Protein AF-A0A382QWK0-F1 (afdb_monomer_lite)

pLDDT: mean 79.28, std 17.59, range [27.92, 96.31]

Sequence (327 aa):
SAIAERTITDTGEIESEYRSGTQSVPNPKYRRALFAVQEAENRIADIEGRYNRCLMGCGELCGFCNLGYAIKVKEPRKQYEAAFRRLGNTPPTIEEPVYHPYKFRKSKLTIRKEVLIDYYVINRNGGEATRYRQKISQNSKKFQLLYGLHKKDRNKHSHTQHTTSEEDVLAYEEKILAVNLSDILKRTINKADVALVSDVTSIESAILGTTPQQKISRQAGATKQEDGELVNKQLRSVLVVLNPGGGIGTAFYVTKDIVLTNYHVIEGTNYLEFGLYDKEDTFGKVIGKDIRLDLALVKVQETGEPLQFYREKNLPVGSTVSSIGHP

Foldseek 3Di:
DKDKFKDWDDKDKDKFKFFPDWDWDFDPVLVVLVVQLVVLVVQLVVLVVVLVVCVVPQVVNNVVSVVVSVVSNVVSVVSNVVSVVSNVVDDRIDIDTDIDMDMKMKTKMKMKIKDWDWDWFDDPVGDDIDIDIDIDIDDIDIFMAIFQDDPRTPCVCVVPVRHDDVVNVVVVVPDDDDDDPCVVVVVVCVPDDGDDDDDCVVVVVVVVDDDDDDDDDDDDDDDDDDDPVVVVQQLQQKKWKTESVNAIWIWGAQDFFKIKDFLVSHPPDQKIWIHGPPDDIWMWGWPDDDVVVRMTMTGIPGTTRRDDDDDDPDDDPPDDDDDDIDD

Structure (mmCIF, N/CA/C/O backbone):
data_AF-A0A382QWK0-F1
#
_entry.id   AF-A0A382QWK0-F1
#
loop_
_atom_site.group_PDB
_atom_site.id
_atom_site.type_symbol
_atom_site.label_atom_id
_atom_site.label_alt_id
_atom_site.label_comp_id
_atom_site.label_asym_id
_atom_site.label_entity_id
_atom_site.label_seq_id
_atom_site.pdbx_PDB_ins_code
_atom_site.Cartn_x
_atom_site.Cartn_y
_atom_site.Cartn_z
_atom_site.occupancy
_atom_site.B_iso_or_equiv
_atom_site.auth_seq_id
_atom_site.auth_comp_id
_atom_site.auth_asym_id
_atom_site.auth_atom_id
_atom_site.pdbx_PDB_model_num
ATOM 1 N N . SER A 1 1 ? -13.912 -13.887 29.107 1.00 49.19 1 SER A N 1
ATOM 2 C CA . SER A 1 1 ? -13.303 -13.792 27.764 1.00 49.19 1 SER A CA 1
ATOM 3 C C . SER A 1 1 ? -11.977 -13.065 27.855 1.00 49.19 1 SER A C 1
ATOM 5 O O . SER A 1 1 ? -11.895 -12.104 28.613 1.00 49.19 1 SER A O 1
ATOM 7 N N . ALA A 1 2 ? -10.943 -13.534 27.153 1.00 60.31 2 ALA A N 1
ATOM 8 C CA . ALA A 1 2 ? -9.687 -12.796 27.055 1.00 60.31 2 ALA A CA 1
ATOM 9 C C . ALA A 1 2 ? -9.882 -11.583 26.133 1.00 60.31 2 ALA A C 1
ATOM 11 O O . ALA A 1 2 ? -10.500 -11.702 25.078 1.00 60.31 2 ALA A O 1
ATOM 12 N N . ILE A 1 3 ? -9.385 -10.427 26.552 1.00 69.94 3 ILE A N 1
ATOM 13 C CA . ILE A 1 3 ? -9.349 -9.189 25.784 1.00 69.94 3 ILE A CA 1
ATOM 14 C C . ILE A 1 3 ? -7.905 -9.026 25.308 1.00 69.94 3 ILE A C 1
ATOM 16 O O . ILE A 1 3 ? -6.971 -9.090 26.110 1.00 69.94 3 ILE A O 1
ATOM 20 N N . ALA A 1 4 ? -7.720 -8.877 23.999 1.00 77.75 4 ALA A N 1
ATOM 21 C CA . ALA A 1 4 ? -6.447 -8.469 23.425 1.00 77.75 4 ALA A CA 1
ATOM 22 C C . ALA A 1 4 ? -6.472 -6.950 23.249 1.00 77.75 4 ALA A C 1
ATOM 24 O O . ALA A 1 4 ? -7.389 -6.409 22.634 1.00 77.75 4 ALA A O 1
ATOM 25 N N . GLU A 1 5 ? -5.484 -6.278 23.821 1.00 81.00 5 GLU A N 1
ATOM 26 C CA . GLU A 1 5 ? -5.296 -4.841 23.710 1.00 81.00 5 GLU A CA 1
ATOM 27 C C . GLU A 1 5 ? -4.096 -4.582 22.801 1.00 81.00 5 GLU A C 1
ATOM 29 O O . GLU A 1 5 ? -2.986 -5.052 23.077 1.00 81.00 5 GLU A O 1
ATOM 34 N N . ARG A 1 6 ? -4.340 -3.871 21.696 1.00 87.06 6 ARG A N 1
ATOM 35 C CA . ARG A 1 6 ? -3.295 -3.375 20.800 1.00 87.06 6 ARG A CA 1
ATOM 36 C C . ARG A 1 6 ? -2.854 -1.996 21.276 1.00 87.06 6 ARG A C 1
ATOM 38 O O . ARG A 1 6 ? -3.698 -1.173 21.614 1.00 87.06 6 ARG A O 1
ATOM 45 N N . THR A 1 7 ? -1.551 -1.747 21.263 1.00 84.00 7 THR A N 1
ATOM 46 C CA . THR A 1 7 ? -0.965 -0.436 21.558 1.00 84.00 7 THR A CA 1
ATOM 47 C C . THR A 1 7 ? 0.088 -0.117 20.511 1.00 84.00 7 THR A C 1
ATOM 49 O O . THR A 1 7 ? 0.962 -0.945 20.233 1.00 84.00 7 THR A O 1
ATOM 52 N N . ILE A 1 8 ? 0.014 1.077 19.934 1.00 83.69 8 ILE A N 1
ATOM 53 C CA . ILE A 1 8 ? 1.034 1.589 19.022 1.00 83.69 8 ILE A CA 1
ATOM 54 C C . ILE A 1 8 ? 2.201 2.092 19.867 1.00 83.69 8 ILE A C 1
ATOM 56 O O . ILE A 1 8 ? 2.014 2.822 20.829 1.00 83.69 8 ILE A O 1
ATOM 60 N N . THR A 1 9 ? 3.410 1.644 19.545 1.00 84.75 9 THR A N 1
ATOM 61 C CA . THR A 1 9 ? 4.624 2.008 20.299 1.00 84.75 9 THR A CA 1
ATOM 62 C C . THR A 1 9 ? 5.547 2.946 19.542 1.00 84.75 9 THR A C 1
ATOM 64 O O . THR A 1 9 ? 6.349 3.628 20.167 1.00 84.75 9 THR A O 1
ATOM 67 N N . ASP A 1 10 ? 5.485 2.933 18.213 1.00 85.25 10 ASP A N 1
ATOM 68 C CA . ASP A 1 10 ? 6.317 3.757 17.341 1.00 85.25 10 ASP A CA 1
ATOM 69 C C . ASP A 1 10 ? 5.735 3.726 15.926 1.00 85.25 10 ASP A C 1
ATOM 71 O O . ASP A 1 10 ? 5.277 2.673 15.468 1.00 85.25 10 ASP A O 1
ATOM 75 N N . THR A 1 11 ? 5.764 4.858 15.233 1.00 86.00 11 THR A N 1
ATOM 76 C CA . THR A 1 11 ? 5.189 5.036 13.895 1.00 86.00 11 THR A CA 1
ATOM 77 C C . THR A 1 11 ? 6.095 5.922 13.064 1.00 86.00 11 THR A C 1
ATOM 79 O O . THR A 1 11 ? 6.483 6.999 13.511 1.00 86.00 11 THR A O 1
ATOM 82 N N . GLY A 1 12 ? 6.399 5.498 11.839 1.00 85.88 12 GLY A N 1
ATOM 83 C CA . GLY A 1 12 ? 7.198 6.287 10.906 1.00 85.88 12 GLY A CA 1
ATOM 84 C C . GLY A 1 12 ? 6.649 6.243 9.487 1.00 85.88 12 GLY A C 1
ATOM 85 O O . GLY A 1 12 ? 6.230 5.185 9.010 1.00 85.88 12 GLY A O 1
ATOM 86 N N . GLU A 1 13 ? 6.682 7.387 8.808 1.00 90.06 13 GLU A N 1
ATOM 87 C CA . GLU A 1 13 ? 6.506 7.455 7.358 1.00 90.06 13 GLU A CA 1
ATOM 88 C C . GLU A 1 13 ? 7.810 7.079 6.653 1.00 90.06 13 GLU A C 1
ATOM 90 O O . GLU A 1 13 ? 8.897 7.512 7.037 1.00 90.06 13 GLU A O 1
ATOM 95 N N . ILE A 1 14 ? 7.695 6.266 5.609 1.00 92.38 14 ILE A N 1
ATOM 96 C CA . ILE A 1 14 ? 8.803 5.831 4.770 1.00 92.38 14 ILE A CA 1
ATOM 97 C C . ILE A 1 14 ? 8.496 6.240 3.336 1.00 92.38 14 ILE A C 1
ATOM 99 O O . ILE A 1 14 ? 7.438 5.919 2.792 1.00 92.38 14 ILE A O 1
ATOM 103 N N . GLU A 1 15 ? 9.442 6.942 2.724 1.00 93.88 15 GLU A N 1
ATOM 104 C CA . GLU A 1 15 ? 9.385 7.295 1.310 1.00 93.88 15 GLU A CA 1
ATOM 105 C C . GLU A 1 15 ? 9.852 6.115 0.459 1.00 93.88 15 GLU A C 1
ATOM 107 O O . GLU A 1 15 ? 10.847 5.452 0.768 1.00 93.88 15 GLU A O 1
ATOM 112 N N . SER A 1 16 ? 9.125 5.842 -0.619 1.00 95.06 16 SER A N 1
ATOM 113 C CA . SER A 1 16 ? 9.500 4.829 -1.599 1.00 95.06 16 SER A CA 1
ATOM 114 C C . SER A 1 16 ? 8.939 5.179 -2.974 1.00 95.06 16 SER A C 1
ATOM 116 O O . SER A 1 16 ? 8.327 6.224 -3.188 1.00 95.06 16 SER A O 1
ATOM 118 N N . GLU A 1 17 ? 9.166 4.296 -3.934 1.00 94.56 17 GLU A N 1
ATOM 119 C CA . GLU A 1 17 ? 8.743 4.458 -5.311 1.00 94.56 17 GLU A CA 1
ATOM 120 C C . GLU A 1 17 ? 8.048 3.195 -5.809 1.00 94.56 17 GLU A C 1
ATOM 122 O O . GLU A 1 17 ? 8.488 2.067 -5.554 1.00 94.56 17 GLU A O 1
ATOM 127 N N . TYR A 1 18 ? 6.988 3.372 -6.592 1.00 93.62 18 TYR A N 1
ATOM 128 C CA . TYR A 1 18 ? 6.303 2.260 -7.237 1.00 93.62 18 TYR A CA 1
ATOM 129 C C . TYR A 1 18 ? 6.351 2.358 -8.754 1.00 93.62 18 TYR A C 1
ATOM 131 O O . TYR A 1 18 ? 6.340 3.441 -9.341 1.00 93.62 18 TYR A O 1
ATOM 139 N N . ARG A 1 19 ? 6.378 1.195 -9.412 1.00 93.31 19 ARG A N 1
ATOM 140 C CA . ARG A 1 19 ? 6.349 1.119 -10.873 1.00 93.31 19 ARG A CA 1
ATOM 141 C C . ARG A 1 19 ? 4.945 1.440 -11.389 1.00 93.31 19 ARG A C 1
ATOM 143 O O . ARG A 1 19 ? 4.047 0.596 -11.339 1.00 93.31 19 ARG A O 1
ATOM 150 N N . SER A 1 20 ? 4.794 2.651 -11.909 1.00 90.62 20 SER A N 1
ATOM 151 C CA . SER A 1 20 ? 3.555 3.187 -12.490 1.00 90.62 20 SER A CA 1
ATOM 152 C C . SER A 1 20 ? 3.284 2.674 -13.909 1.00 90.62 20 SER A C 1
ATOM 154 O O . SER A 1 20 ? 2.141 2.390 -14.255 1.00 90.62 20 SER A O 1
ATOM 156 N N . GLY A 1 21 ? 4.336 2.461 -14.704 1.00 91.19 21 GLY A N 1
ATOM 157 C CA . GLY A 1 21 ? 4.217 2.061 -16.103 1.00 91.19 21 GLY A CA 1
ATOM 158 C C . GLY A 1 21 ? 5.570 1.821 -16.760 1.00 91.19 21 GLY A C 1
ATOM 159 O O . GLY A 1 21 ? 6.559 1.511 -16.083 1.00 91.19 21 GLY A O 1
ATOM 160 N N . THR A 1 22 ? 5.602 1.947 -18.082 1.00 93.06 22 THR A N 1
ATOM 161 C CA . THR A 1 22 ? 6.827 1.976 -18.883 1.00 93.06 22 THR A CA 1
ATOM 162 C C . THR A 1 22 ? 6.794 3.160 -19.841 1.00 93.06 22 THR A C 1
ATOM 164 O O . THR A 1 22 ? 5.721 3.649 -20.193 1.00 93.06 22 THR A O 1
ATOM 167 N N . GLN A 1 23 ? 7.972 3.645 -20.215 1.00 93.38 23 GLN A N 1
ATOM 168 C CA . GLN A 1 23 ? 8.154 4.656 -21.244 1.00 93.38 23 GLN A CA 1
ATOM 169 C C . GLN A 1 23 ? 9.087 4.113 -22.326 1.00 93.38 23 GLN A C 1
ATOM 171 O O . GLN A 1 23 ? 10.127 3.522 -22.025 1.00 93.38 23 GLN A O 1
ATOM 176 N N . SER A 1 24 ? 8.727 4.348 -23.585 1.00 94.69 24 SER A N 1
ATOM 177 C CA . SER A 1 24 ? 9.570 4.015 -24.729 1.00 94.69 24 SER A CA 1
ATOM 178 C C . SER A 1 24 ? 10.648 5.085 -24.887 1.00 94.69 24 SER A C 1
ATOM 180 O O . SER A 1 24 ? 10.366 6.194 -25.344 1.00 94.69 24 SER A O 1
ATOM 182 N N . VAL A 1 25 ? 11.893 4.750 -24.552 1.00 94.38 25 VAL A N 1
ATOM 183 C CA . VAL A 1 25 ? 13.049 5.636 -24.737 1.00 94.38 25 VAL A CA 1
ATOM 184 C C . VAL A 1 25 ? 13.913 5.179 -25.915 1.00 94.38 25 VAL A C 1
ATOM 186 O O . VAL A 1 25 ? 13.944 3.987 -26.241 1.00 94.38 25 VAL A O 1
ATOM 189 N N . PRO A 1 26 ? 14.646 6.092 -26.578 1.00 94.88 26 PRO A N 1
ATOM 190 C CA . PRO A 1 26 ? 15.577 5.723 -27.637 1.00 94.88 26 PRO A CA 1
ATOM 191 C C . PRO A 1 26 ? 16.622 4.719 -27.146 1.00 94.88 26 PRO A C 1
ATOM 193 O O . PRO A 1 26 ? 17.287 4.937 -26.136 1.00 94.88 26 PRO A O 1
ATOM 196 N N . ASN A 1 27 ? 16.822 3.635 -27.894 1.00 94.88 27 ASN A N 1
ATOM 197 C CA . ASN A 1 27 ? 17.808 2.624 -27.546 1.00 94.88 27 ASN A CA 1
ATOM 198 C C . ASN A 1 27 ? 19.225 3.113 -27.909 1.00 94.88 27 ASN A C 1
ATOM 200 O O . ASN A 1 27 ? 19.570 3.181 -29.096 1.00 94.88 27 ASN A O 1
ATOM 204 N N . PRO A 1 28 ? 20.123 3.376 -26.940 1.00 92.94 28 PRO A N 1
ATOM 205 C CA . PRO A 1 28 ? 21.479 3.841 -27.240 1.00 92.94 28 PRO A CA 1
ATOM 206 C C . PRO A 1 28 ? 22.326 2.792 -27.981 1.00 92.94 28 PRO A C 1
ATOM 208 O O . PRO A 1 28 ? 23.373 3.112 -28.548 1.00 92.94 28 PRO A O 1
ATOM 211 N N . LYS A 1 29 ? 21.918 1.515 -27.983 1.00 94.94 29 LYS A N 1
ATOM 212 C CA . LYS A 1 29 ? 22.564 0.467 -28.787 1.00 94.94 29 LYS A CA 1
ATOM 213 C C . LYS A 1 29 ? 22.144 0.526 -30.256 1.00 94.94 29 LYS A C 1
ATOM 215 O O . LYS A 1 29 ? 22.960 0.184 -31.105 1.00 94.94 29 LYS A O 1
ATOM 220 N N . TYR A 1 30 ? 20.942 1.018 -30.563 1.00 95.25 30 TYR A N 1
ATOM 221 C CA . TYR A 1 30 ? 20.456 1.134 -31.940 1.00 95.25 30 TYR A CA 1
ATOM 222 C C . TYR A 1 30 ? 21.293 2.113 -32.755 1.00 95.25 30 TYR A C 1
ATOM 224 O O . TYR A 1 30 ? 21.803 1.755 -33.812 1.00 95.25 30 TYR A O 1
ATOM 232 N N . ARG A 1 31 ? 21.540 3.318 -32.218 1.00 91.44 31 ARG A N 1
ATOM 233 C CA . ARG A 1 31 ? 22.423 4.300 -32.874 1.00 91.44 31 ARG A CA 1
ATOM 234 C C . ARG A 1 31 ? 23.817 3.731 -33.130 1.00 91.44 31 ARG A C 1
ATOM 236 O O . ARG A 1 31 ? 24.371 3.940 -34.200 1.00 91.44 31 ARG A O 1
ATOM 243 N N . ARG A 1 32 ? 24.374 2.982 -32.173 1.00 94.25 32 ARG A N 1
ATOM 244 C CA . ARG A 1 32 ? 25.681 2.324 -32.337 1.00 94.25 32 ARG A CA 1
ATOM 245 C C . ARG A 1 32 ? 25.663 1.262 -33.436 1.00 94.25 32 ARG A C 1
ATOM 247 O O . ARG A 1 32 ? 26.602 1.200 -34.219 1.00 94.25 32 ARG A O 1
ATOM 254 N N . ALA A 1 33 ? 24.607 0.455 -33.511 1.00 95.38 33 ALA A N 1
ATOM 255 C CA . ALA A 1 33 ? 24.448 -0.532 -34.574 1.00 95.38 33 ALA A CA 1
ATOM 256 C C . ALA A 1 33 ? 24.294 0.136 -35.952 1.00 95.38 33 ALA A C 1
ATOM 258 O O . ALA A 1 33 ? 24.913 -0.315 -36.910 1.00 95.38 33 ALA A O 1
ATOM 259 N N . LEU A 1 34 ? 23.549 1.244 -36.031 1.00 95.56 34 LEU A N 1
ATOM 260 C CA . LEU A 1 34 ? 23.365 2.018 -37.259 1.00 95.56 34 LEU A CA 1
ATOM 261 C C . LEU A 1 34 ? 24.698 2.574 -37.775 1.00 95.56 34 LEU A C 1
ATOM 263 O O . LEU A 1 34 ? 25.043 2.373 -38.936 1.00 95.56 34 LEU A O 1
ATOM 267 N N . PHE A 1 35 ? 25.489 3.198 -36.896 1.00 95.19 35 PHE A N 1
ATOM 268 C CA . PHE A 1 35 ? 26.818 3.694 -37.264 1.00 95.19 35 PHE A CA 1
ATOM 269 C C . PHE A 1 35 ? 27.769 2.572 -37.695 1.00 95.19 35 PHE A C 1
ATOM 271 O O . PHE A 1 35 ? 28.541 2.768 -38.627 1.00 95.19 35 PHE A O 1
ATOM 278 N N . ALA A 1 36 ? 27.693 1.391 -37.074 1.00 95.25 36 ALA A N 1
ATOM 279 C CA . ALA A 1 36 ? 28.519 0.249 -37.466 1.00 95.25 36 ALA A CA 1
ATOM 280 C C . ALA A 1 36 ? 28.195 -0.259 -38.883 1.00 95.25 36 ALA A C 1
ATOM 282 O O . ALA A 1 36 ? 29.104 -0.661 -39.608 1.00 95.25 36 ALA A O 1
ATOM 283 N N . VAL A 1 37 ? 26.920 -0.229 -39.290 1.00 96.31 37 VAL A N 1
ATOM 284 C CA . VAL A 1 37 ? 26.515 -0.551 -40.669 1.00 96.31 37 VAL A CA 1
ATOM 285 C C . VAL A 1 37 ? 27.086 0.478 -41.635 1.00 96.31 37 VAL A C 1
ATOM 287 O O . VAL A 1 37 ? 27.757 0.103 -42.591 1.00 96.31 37 VAL A O 1
ATOM 290 N N . GLN A 1 38 ? 26.900 1.765 -41.340 1.00 95.69 38 GLN A N 1
ATOM 291 C CA . GLN A 1 38 ? 27.365 2.845 -42.207 1.00 95.69 38 GLN A CA 1
ATOM 292 C C . GLN A 1 38 ? 28.896 2.877 -42.344 1.00 95.69 38 GLN A C 1
ATOM 294 O O . GLN A 1 38 ? 29.426 3.125 -43.424 1.00 95.69 38 GLN A O 1
ATOM 299 N N . GLU A 1 39 ? 29.634 2.572 -41.274 1.00 95.38 39 GLU A N 1
ATOM 300 C CA . GLU A 1 39 ? 31.090 2.428 -41.338 1.00 95.38 39 GLU A CA 1
ATOM 301 C C . GLU A 1 39 ? 31.504 1.253 -42.237 1.00 95.38 39 GLU A C 1
ATOM 303 O O . GLU A 1 39 ? 32.423 1.386 -43.048 1.00 95.38 39 GLU A O 1
ATOM 308 N N . ALA A 1 40 ? 30.823 0.108 -42.125 1.00 94.38 40 ALA A N 1
ATOM 309 C CA . ALA A 1 40 ? 31.102 -1.055 -42.961 1.00 94.38 40 ALA A CA 1
ATOM 310 C C . ALA A 1 40 ? 30.783 -0.792 -44.445 1.00 94.38 40 ALA A C 1
ATOM 312 O O . ALA A 1 40 ? 31.573 -1.178 -45.308 1.00 94.38 40 ALA A O 1
ATOM 313 N N . GLU A 1 41 ? 29.691 -0.082 -44.746 1.00 94.88 41 GLU A N 1
ATOM 314 C CA . GLU A 1 41 ? 29.355 0.364 -46.108 1.00 94.88 41 GLU A CA 1
ATOM 315 C C . GLU A 1 41 ? 30.425 1.296 -46.674 1.00 94.88 41 GLU A C 1
ATOM 317 O O . GLU A 1 41 ? 30.934 1.055 -47.769 1.00 94.88 41 GLU A O 1
ATOM 322 N N . ASN A 1 42 ? 30.846 2.303 -45.905 1.00 94.25 42 ASN A N 1
ATOM 323 C CA . ASN A 1 42 ? 31.893 3.234 -46.325 1.00 94.25 42 ASN A CA 1
ATOM 324 C C . ASN A 1 42 ? 33.222 2.518 -46.618 1.00 94.25 42 ASN A C 1
ATOM 326 O O . ASN A 1 42 ? 33.923 2.876 -47.566 1.00 94.25 42 ASN A O 1
ATOM 330 N N . ARG A 1 43 ? 33.570 1.477 -45.847 1.00 92.88 43 ARG A N 1
ATOM 331 C CA . ARG A 1 43 ? 34.761 0.648 -46.110 1.00 92.88 43 ARG A CA 1
ATOM 332 C C . ARG A 1 43 ? 34.653 -0.120 -47.428 1.00 92.88 43 ARG A C 1
ATOM 334 O O . ARG A 1 43 ? 35.649 -0.217 -48.143 1.00 92.88 43 ARG A O 1
ATOM 341 N N . ILE A 1 44 ? 33.478 -0.664 -47.751 1.00 93.50 44 ILE A N 1
ATOM 342 C CA . ILE A 1 44 ? 33.241 -1.341 -49.036 1.00 93.50 44 ILE A CA 1
ATOM 343 C C . ILE A 1 44 ? 33.334 -0.327 -50.182 1.00 93.50 44 ILE A C 1
ATOM 345 O O . ILE A 1 44 ? 34.079 -0.565 -51.133 1.00 93.50 44 ILE A O 1
ATOM 349 N N . ALA A 1 45 ? 32.672 0.825 -50.051 1.00 93.12 45 ALA A N 1
ATOM 350 C CA . ALA A 1 45 ? 32.681 1.889 -51.053 1.00 93.12 45 ALA A CA 1
ATOM 351 C C . ALA A 1 45 ? 34.098 2.427 -51.332 1.00 93.12 45 ALA A C 1
ATOM 353 O O . ALA A 1 45 ? 34.458 2.670 -52.482 1.00 93.12 45 ALA A O 1
ATOM 354 N N . ASP A 1 46 ? 34.950 2.561 -50.311 1.00 93.25 46 ASP A N 1
ATOM 355 C CA . ASP A 1 46 ? 36.348 2.969 -50.497 1.00 93.25 46 ASP A CA 1
ATOM 356 C C . ASP A 1 46 ? 37.183 1.908 -51.244 1.00 93.25 46 ASP A C 1
ATOM 358 O O . ASP A 1 46 ? 38.029 2.239 -52.084 1.00 93.25 46 ASP A O 1
ATOM 362 N N . ILE A 1 47 ? 36.941 0.619 -50.987 1.00 91.12 47 ILE A N 1
ATOM 363 C CA . ILE A 1 47 ? 37.585 -0.474 -51.731 1.00 91.12 47 ILE A CA 1
ATOM 364 C C . ILE A 1 47 ? 37.124 -0.473 -53.190 1.00 91.12 47 ILE A C 1
ATOM 366 O O . ILE A 1 47 ? 37.959 -0.617 -54.082 1.00 91.12 47 ILE A O 1
ATOM 370 N N . GLU A 1 48 ? 35.833 -0.259 -53.442 1.00 91.00 48 GLU A N 1
ATOM 371 C CA . GLU A 1 48 ? 35.275 -0.117 -54.791 1.00 91.00 48 GLU A CA 1
ATOM 372 C C . GLU A 1 48 ? 35.846 1.105 -55.515 1.00 91.00 48 GLU A C 1
ATOM 374 O O . GLU A 1 48 ? 36.266 1.002 -56.666 1.00 91.00 48 GLU A O 1
ATOM 379 N N . GLY A 1 49 ? 35.986 2.241 -54.830 1.00 91.38 49 GLY A N 1
ATOM 380 C CA . GLY A 1 49 ? 36.642 3.428 -55.376 1.00 91.38 49 GLY A CA 1
ATOM 381 C C . GLY A 1 49 ? 38.113 3.184 -55.730 1.00 91.38 49 GLY A C 1
ATOM 382 O O . GLY A 1 49 ? 38.585 3.606 -56.788 1.00 91.38 49 GLY A O 1
ATOM 383 N N . ARG A 1 50 ? 38.860 2.463 -54.882 1.00 88.75 50 ARG A N 1
ATOM 384 C CA . ARG A 1 50 ? 40.243 2.042 -55.179 1.00 88.75 50 ARG A CA 1
ATOM 385 C C . ARG A 1 50 ? 40.313 1.065 -56.348 1.00 88.75 50 ARG A C 1
ATOM 387 O O . ARG A 1 50 ? 41.211 1.193 -57.177 1.00 88.75 50 ARG A O 1
ATOM 394 N N . TYR A 1 51 ? 39.375 0.131 -56.429 1.00 90.19 51 TYR A N 1
ATOM 395 C CA . TYR A 1 51 ? 39.258 -0.803 -57.541 1.00 90.19 51 TYR A CA 1
ATOM 396 C C . TYR A 1 51 ? 38.980 -0.078 -58.863 1.00 90.19 51 TYR A C 1
ATOM 398 O O . TYR A 1 51 ? 39.719 -0.282 -59.820 1.00 90.19 51 TYR A O 1
ATOM 406 N N . ASN A 1 52 ? 38.023 0.852 -58.891 1.00 88.62 52 ASN A N 1
ATOM 407 C CA . ASN A 1 52 ? 37.716 1.655 -60.078 1.00 88.62 52 ASN A CA 1
ATOM 408 C C . ASN A 1 52 ? 38.915 2.505 -60.528 1.00 88.62 52 ASN A C 1
ATOM 410 O O . ASN A 1 52 ? 39.203 2.579 -61.719 1.00 88.62 52 ASN A O 1
ATOM 414 N N . ARG A 1 53 ? 39.680 3.085 -59.591 1.00 88.38 53 ARG A N 1
ATOM 415 C CA . ARG A 1 53 ? 40.939 3.782 -59.921 1.00 88.38 53 ARG A CA 1
ATOM 416 C C . ARG A 1 53 ? 42.013 2.843 -60.479 1.00 88.38 53 ARG A C 1
ATOM 418 O O . ARG A 1 53 ? 42.712 3.229 -61.407 1.00 88.38 53 ARG A O 1
ATOM 425 N N . CYS A 1 54 ? 42.136 1.626 -59.943 1.00 86.81 54 CYS A N 1
ATOM 426 C CA . CYS A 1 54 ? 43.034 0.594 -60.478 1.00 86.81 54 CYS A CA 1
ATOM 427 C C . CYS A 1 54 ? 42.646 0.241 -61.920 1.00 86.81 54 CYS A C 1
ATOM 429 O O . CYS A 1 54 ? 43.508 0.208 -62.794 1.00 86.81 54 CYS A O 1
ATOM 431 N N . LEU A 1 55 ? 41.342 0.066 -62.173 1.00 87.00 55 LEU A N 1
ATOM 432 C CA . LEU A 1 55 ? 40.794 -0.252 -63.491 1.00 87.00 55 LEU A CA 1
ATOM 433 C C . LEU A 1 55 ? 41.074 0.819 -64.553 1.00 87.00 55 LEU A C 1
ATOM 435 O O . LEU A 1 55 ? 41.352 0.479 -65.698 1.00 87.00 55 LEU A O 1
ATOM 439 N N . MET A 1 56 ? 41.040 2.103 -64.190 1.00 85.00 56 MET A N 1
ATOM 440 C CA . MET A 1 56 ? 41.300 3.188 -65.146 1.00 85.00 56 MET A CA 1
ATOM 441 C C . MET A 1 56 ? 42.762 3.270 -65.620 1.00 85.00 56 MET A C 1
ATOM 443 O O . MET A 1 56 ? 43.024 3.919 -66.628 1.00 85.00 56 MET A O 1
ATOM 447 N N . GLY A 1 57 ? 43.712 2.639 -64.919 1.00 79.69 57 GLY A N 1
ATOM 448 C CA . GLY A 1 57 ? 45.149 2.749 -65.207 1.00 79.69 57 GLY A CA 1
ATOM 449 C C . GLY A 1 57 ? 45.868 1.430 -65.502 1.00 79.69 57 GLY A C 1
ATOM 450 O O . GLY A 1 57 ? 47.089 1.438 -65.627 1.00 79.69 57 GLY A O 1
ATOM 451 N N . CYS A 1 58 ? 45.161 0.296 -65.570 1.00 80.62 58 CYS A N 1
ATOM 452 C CA . CYS A 1 58 ? 45.796 -1.028 -65.556 1.00 80.62 58 CYS A CA 1
ATOM 453 C C . CYS A 1 58 ? 46.146 -1.638 -66.921 1.00 80.62 58 CYS A C 1
ATOM 455 O O . CYS A 1 58 ? 46.922 -2.591 -66.938 1.00 80.62 58 CYS A O 1
ATOM 457 N N . GLY A 1 59 ? 45.635 -1.131 -68.049 1.00 80.19 59 GLY A N 1
ATOM 458 C CA . GLY A 1 59 ? 45.940 -1.686 -69.380 1.00 80.19 59 GLY A CA 1
ATOM 459 C C . GLY A 1 59 ? 45.717 -3.208 -69.460 1.00 80.19 59 GLY A C 1
ATOM 460 O O . GLY A 1 59 ? 44.678 -3.710 -69.044 1.00 80.19 59 GLY A O 1
ATOM 461 N N . GLU A 1 60 ? 46.701 -3.975 -69.935 1.00 74.56 60 GLU A N 1
ATOM 462 C CA . GLU A 1 60 ? 46.621 -5.451 -69.979 1.00 74.56 60 GLU A CA 1
ATOM 463 C C . GLU A 1 60 ? 46.707 -6.123 -68.589 1.00 74.56 60 GLU A C 1
ATOM 465 O O . GLU A 1 60 ? 46.352 -7.290 -68.426 1.00 74.56 60 GLU A O 1
ATOM 470 N N . LEU A 1 61 ? 47.120 -5.393 -67.546 1.00 78.31 61 LEU A N 1
ATOM 471 C CA . LEU A 1 61 ? 47.311 -5.906 -66.182 1.00 78.31 61 LEU A CA 1
ATOM 472 C C . LEU A 1 61 ? 46.040 -5.841 -65.312 1.00 78.31 61 LEU A C 1
ATOM 474 O O . LEU A 1 61 ? 46.091 -6.124 -64.111 1.00 78.31 61 LEU A O 1
ATOM 478 N N . CYS A 1 62 ? 44.873 -5.513 -65.879 1.00 81.50 62 CYS A N 1
ATOM 479 C CA . CYS A 1 62 ? 43.616 -5.386 -65.128 1.00 81.50 62 CYS A CA 1
ATOM 480 C C . CYS A 1 62 ? 43.158 -6.676 -64.422 1.00 81.50 62 CYS A C 1
ATOM 482 O O . CYS A 1 62 ? 42.385 -6.617 -63.459 1.00 81.50 62 CYS A O 1
ATOM 484 N N . GLY A 1 63 ? 43.668 -7.844 -64.828 1.00 80.12 63 GLY A N 1
ATOM 485 C CA . GLY A 1 63 ? 43.453 -9.109 -64.115 1.00 80.12 63 GLY A CA 1
ATOM 486 C C . GLY A 1 63 ? 43.910 -9.062 -62.649 1.00 80.12 63 GLY A C 1
ATOM 487 O O . GLY A 1 63 ? 43.217 -9.574 -61.768 1.00 80.12 63 GLY A O 1
ATOM 488 N N . PHE A 1 64 ? 45.009 -8.358 -62.349 1.00 83.06 64 PHE A N 1
ATOM 489 C CA . PHE A 1 64 ? 45.504 -8.197 -60.977 1.00 83.06 64 PHE A CA 1
ATOM 490 C C . PHE A 1 64 ? 44.605 -7.284 -60.128 1.00 83.06 64 PHE A C 1
ATOM 492 O O . PHE A 1 64 ? 44.422 -7.548 -58.938 1.00 83.06 64 PHE A O 1
ATOM 499 N N . CYS A 1 65 ? 43.987 -6.255 -60.725 1.00 85.62 65 CYS A N 1
ATOM 500 C CA . CYS A 1 65 ? 43.004 -5.407 -60.040 1.00 85.62 65 CYS A CA 1
ATOM 501 C C . CYS A 1 65 ? 41.756 -6.214 -59.634 1.00 85.62 65 CYS A C 1
ATOM 503 O O . CYS A 1 65 ? 41.285 -6.083 -58.503 1.00 85.62 65 CYS A O 1
ATOM 505 N N . ASN A 1 66 ? 41.257 -7.084 -60.522 1.00 85.81 66 ASN A N 1
ATOM 506 C CA . ASN A 1 66 ? 40.115 -7.969 -60.253 1.00 85.81 66 ASN A CA 1
ATOM 507 C C . ASN A 1 66 ? 40.399 -8.939 -59.098 1.00 85.81 66 ASN A C 1
ATOM 509 O O . ASN A 1 66 ? 39.619 -9.029 -58.147 1.00 85.81 66 ASN A O 1
ATOM 513 N N . LEU A 1 67 ? 41.546 -9.625 -59.146 1.00 85.50 67 LEU A N 1
ATOM 514 C CA . LEU A 1 67 ? 41.952 -10.563 -58.098 1.00 85.50 67 LEU A CA 1
ATOM 515 C C . LEU A 1 67 ? 42.162 -9.849 -56.751 1.00 85.50 67 LEU A C 1
ATOM 517 O O . LEU A 1 67 ? 41.692 -10.314 -55.711 1.00 85.50 67 LEU A O 1
ATOM 521 N N . GLY A 1 68 ? 42.817 -8.684 -56.772 1.00 85.81 68 GLY A N 1
ATOM 522 C CA . GLY A 1 68 ? 43.039 -7.861 -55.585 1.00 85.81 68 GLY A CA 1
ATOM 523 C C . GLY A 1 68 ? 41.740 -7.369 -54.939 1.00 85.81 68 GLY A C 1
ATOM 524 O O . GLY A 1 68 ? 41.630 -7.385 -53.712 1.00 85.81 68 GLY A O 1
ATOM 525 N N . TYR A 1 69 ? 40.744 -6.978 -55.739 1.00 88.75 69 TYR A N 1
ATOM 526 C CA . TYR A 1 69 ? 39.417 -6.597 -55.246 1.00 88.75 69 TYR A CA 1
ATOM 527 C C . TYR A 1 69 ? 38.677 -7.785 -54.624 1.00 88.75 69 TYR A C 1
ATOM 529 O O . TYR A 1 69 ? 38.217 -7.681 -53.487 1.00 88.75 69 TYR A O 1
ATOM 537 N N . ALA A 1 70 ? 38.630 -8.930 -55.316 1.00 85.94 70 ALA A N 1
ATOM 538 C CA . ALA A 1 70 ? 37.935 -10.127 -54.842 1.00 85.94 70 ALA A CA 1
ATOM 539 C C . ALA A 1 70 ? 38.444 -10.604 -53.468 1.00 85.94 70 ALA A C 1
ATOM 541 O O . ALA A 1 70 ? 37.652 -11.001 -52.612 1.00 85.94 70 ALA A O 1
ATOM 542 N N . ILE A 1 71 ? 39.756 -10.510 -53.225 1.00 88.00 71 ILE A N 1
ATOM 543 C CA . ILE A 1 71 ? 40.359 -10.843 -51.927 1.00 88.00 71 ILE A CA 1
ATOM 544 C C . ILE A 1 71 ? 40.035 -9.766 -50.880 1.00 88.00 71 ILE A C 1
ATOM 546 O O . ILE A 1 71 ? 39.607 -10.094 -49.772 1.00 88.00 71 ILE A O 1
ATOM 550 N N . LYS A 1 72 ? 40.213 -8.479 -51.215 1.00 89.31 72 LYS A N 1
ATOM 551 C CA . LYS A 1 72 ? 40.075 -7.372 -50.251 1.00 89.31 72 LYS A CA 1
ATOM 552 C C . LYS A 1 72 ? 38.633 -7.088 -49.830 1.00 89.31 72 LYS A C 1
ATOM 554 O O . LYS A 1 72 ? 38.434 -6.620 -48.714 1.00 89.31 72 LYS A O 1
ATOM 559 N N . VAL A 1 73 ? 37.637 -7.368 -50.673 1.00 91.75 73 VAL A N 1
ATOM 560 C CA . VAL A 1 73 ? 36.222 -7.064 -50.385 1.00 91.75 73 VAL A CA 1
ATOM 561 C C . VAL A 1 73 ? 35.538 -8.119 -49.499 1.00 91.75 73 VAL A C 1
ATOM 563 O O . VAL A 1 73 ? 34.518 -7.831 -48.873 1.00 91.75 73 VAL A O 1
ATOM 566 N N . LYS A 1 74 ? 36.101 -9.334 -49.400 1.00 91.62 74 LYS A N 1
ATOM 567 C CA . LYS A 1 74 ? 35.484 -10.482 -48.710 1.00 91.62 74 LYS A CA 1
ATOM 568 C C . LYS A 1 74 ? 35.258 -10.244 -47.211 1.00 91.62 74 LYS A C 1
ATOM 570 O O . LYS A 1 74 ? 34.151 -10.455 -46.720 1.00 91.62 74 LYS A O 1
ATOM 575 N N . GLU A 1 75 ? 36.282 -9.790 -46.490 1.00 91.31 75 GLU A N 1
ATOM 576 C CA . GLU A 1 75 ? 36.174 -9.501 -45.050 1.00 91.31 75 GLU A CA 1
ATOM 577 C C . GLU A 1 75 ? 35.257 -8.298 -44.747 1.00 91.31 75 GLU A C 1
ATOM 579 O O . GLU A 1 75 ? 34.351 -8.441 -43.924 1.00 91.31 75 GLU A O 1
ATOM 584 N N . PRO A 1 76 ? 35.380 -7.144 -45.434 1.00 92.88 76 PRO A N 1
ATOM 585 C CA . PRO A 1 76 ? 34.447 -6.024 -45.286 1.00 92.88 76 PRO A CA 1
ATOM 586 C C . PRO A 1 76 ? 32.983 -6.389 -45.550 1.00 92.88 76 PRO A C 1
ATOM 588 O O . PRO A 1 76 ? 32.117 -5.978 -44.782 1.00 92.88 76 PRO A O 1
ATOM 591 N N . ARG A 1 77 ? 32.686 -7.215 -46.568 1.00 92.50 77 ARG A N 1
ATOM 592 C CA . ARG A 1 77 ? 31.317 -7.717 -46.806 1.00 92.50 77 ARG A CA 1
ATOM 593 C C . ARG A 1 77 ? 30.798 -8.551 -45.641 1.00 92.50 77 ARG A C 1
ATOM 595 O O . ARG A 1 77 ? 29.679 -8.338 -45.187 1.00 92.50 77 ARG A O 1
ATOM 602 N N . LYS A 1 78 ? 31.624 -9.442 -45.090 1.00 94.88 78 LYS A N 1
ATOM 603 C CA . LYS A 1 78 ? 31.260 -10.229 -43.903 1.00 94.88 78 LYS A CA 1
ATOM 604 C C . LYS A 1 78 ? 31.006 -9.339 -42.679 1.00 94.88 78 LYS A C 1
ATOM 606 O O . LYS A 1 78 ? 30.076 -9.594 -41.913 1.00 94.88 78 LYS A O 1
ATOM 611 N N . GLN A 1 79 ? 31.809 -8.289 -42.493 1.00 93.62 79 GLN A N 1
ATOM 612 C CA . GLN A 1 79 ? 31.615 -7.298 -41.428 1.00 93.62 79 GLN A CA 1
ATOM 613 C C . GLN A 1 79 ? 30.319 -6.504 -41.618 1.00 93.62 79 GLN A C 1
ATOM 615 O O . GLN A 1 79 ? 29.578 -6.333 -40.650 1.00 93.62 79 GLN A O 1
ATOM 620 N N . TYR A 1 80 ? 30.012 -6.095 -42.851 1.00 95.88 80 TYR A N 1
ATOM 621 C CA . TYR A 1 80 ? 28.750 -5.451 -43.205 1.00 95.88 80 TYR A CA 1
ATOM 622 C C . TYR A 1 80 ? 27.551 -6.345 -42.884 1.00 95.88 80 TYR A C 1
ATOM 624 O O . TYR A 1 80 ? 26.675 -5.941 -42.128 1.00 95.88 80 TYR A O 1
ATOM 632 N N . GLU A 1 81 ? 27.543 -7.595 -43.350 1.00 95.38 81 GLU A N 1
ATOM 633 C CA . GLU A 1 81 ? 26.459 -8.544 -43.064 1.00 95.38 81 GLU A CA 1
ATOM 634 C C . GLU A 1 81 ? 26.277 -8.798 -41.560 1.00 95.38 81 GLU A C 1
ATOM 636 O O . GLU A 1 81 ? 25.163 -9.017 -41.079 1.00 95.38 81 GLU A O 1
ATOM 641 N N . ALA A 1 82 ? 27.370 -8.815 -40.793 1.00 95.88 82 ALA A N 1
ATOM 642 C CA . ALA A 1 82 ? 27.314 -8.956 -39.342 1.00 95.88 82 ALA A CA 1
ATOM 643 C C . ALA A 1 82 ? 26.747 -7.694 -38.668 1.00 95.88 82 ALA A C 1
ATOM 645 O O . ALA A 1 82 ? 25.918 -7.809 -37.762 1.00 95.88 82 ALA A O 1
ATOM 646 N N . ALA A 1 83 ? 27.162 -6.502 -39.104 1.00 95.50 83 ALA A N 1
ATOM 647 C CA . ALA A 1 83 ? 26.642 -5.230 -38.609 1.00 95.50 83 ALA A CA 1
ATOM 648 C C . ALA A 1 83 ? 25.155 -5.060 -38.954 1.00 95.50 83 ALA A C 1
ATOM 650 O O . ALA A 1 83 ? 24.364 -4.706 -38.082 1.00 95.50 83 ALA A O 1
ATOM 651 N N . PHE A 1 84 ? 24.759 -5.410 -40.180 1.00 95.94 84 PHE A N 1
ATOM 652 C CA . PHE A 1 84 ? 23.382 -5.336 -40.658 1.00 95.94 84 PHE A CA 1
ATOM 653 C C . PHE A 1 84 ? 22.460 -6.260 -39.856 1.00 95.94 84 PHE A C 1
ATOM 655 O O . PHE A 1 84 ? 21.415 -5.833 -39.367 1.00 95.94 84 PHE A O 1
ATOM 662 N N . ARG A 1 85 ? 22.892 -7.503 -39.598 1.00 96.31 85 ARG A N 1
ATOM 663 C CA . ARG A 1 85 ? 22.171 -8.428 -38.706 1.00 96.31 85 ARG A CA 1
ATOM 664 C C . ARG A 1 85 ? 22.031 -7.886 -37.283 1.00 96.31 85 ARG A C 1
ATOM 666 O O . ARG A 1 85 ? 20.970 -8.017 -36.679 1.00 96.31 85 ARG A O 1
ATOM 673 N N . ARG A 1 86 ? 23.081 -7.267 -36.731 1.00 95.00 86 ARG A N 1
ATOM 674 C CA . ARG A 1 86 ? 23.022 -6.644 -35.396 1.00 95.00 86 ARG A CA 1
ATOM 675 C C . ARG A 1 86 ? 22.040 -5.477 -35.356 1.00 95.00 86 ARG A C 1
ATOM 677 O O . ARG A 1 86 ? 21.308 -5.373 -34.377 1.00 95.00 86 ARG A O 1
ATOM 684 N N . LEU A 1 87 ? 22.010 -4.636 -36.390 1.00 95.94 87 LEU A N 1
ATOM 685 C CA . LEU A 1 87 ? 21.046 -3.543 -36.505 1.00 95.94 87 LEU A CA 1
ATOM 686 C C . LEU A 1 87 ? 19.613 -4.080 -36.564 1.00 95.94 87 LEU A C 1
ATOM 688 O O . LEU A 1 87 ? 18.789 -3.637 -35.775 1.00 95.94 87 LEU A O 1
ATOM 692 N N . GLY A 1 88 ? 19.345 -5.085 -37.404 1.00 94.75 88 GLY A N 1
ATOM 693 C CA . GLY A 1 88 ? 18.021 -5.711 -37.499 1.00 94.75 88 GLY A CA 1
ATOM 694 C C . GLY A 1 88 ? 17.534 -6.338 -36.185 1.00 94.75 88 GLY A C 1
ATOM 695 O O . GLY A 1 88 ? 16.347 -6.294 -35.886 1.00 94.75 88 GLY A O 1
ATOM 696 N N . ASN A 1 89 ? 18.452 -6.854 -35.361 1.00 95.75 89 ASN A N 1
ATOM 697 C CA . ASN A 1 89 ? 18.139 -7.429 -34.046 1.00 95.75 89 ASN A CA 1
ATOM 698 C C . ASN A 1 89 ? 18.134 -6.403 -32.902 1.00 95.75 89 ASN A C 1
ATOM 700 O O . ASN A 1 89 ? 17.902 -6.766 -31.747 1.00 95.75 89 ASN A O 1
ATOM 704 N N . THR A 1 90 ? 18.433 -5.137 -33.185 1.00 95.81 90 THR A N 1
ATOM 705 C CA . THR A 1 90 ? 18.428 -4.076 -32.182 1.00 95.81 90 THR A CA 1
ATOM 706 C C . THR A 1 90 ? 17.203 -3.203 -32.432 1.00 95.81 90 THR A C 1
ATOM 708 O O . THR A 1 90 ? 17.151 -2.534 -33.457 1.00 95.81 90 THR A O 1
ATOM 711 N N . PRO A 1 91 ? 16.207 -3.169 -31.534 1.00 95.94 91 PRO A N 1
ATOM 712 C CA . PRO A 1 91 ? 15.060 -2.288 -31.716 1.00 95.94 91 PRO A CA 1
ATOM 713 C C . PRO A 1 91 ? 15.474 -0.816 -31.545 1.00 95.94 91 PRO A C 1
ATOM 715 O O . PRO A 1 91 ? 16.386 -0.532 -30.756 1.00 95.94 91 PRO A O 1
ATOM 718 N N . PRO A 1 92 ? 14.809 0.127 -32.238 1.00 94.44 92 PRO A N 1
ATOM 719 C CA . PRO A 1 92 ? 15.115 1.557 -32.157 1.00 94.44 92 PRO A CA 1
ATOM 720 C C . PRO A 1 92 ? 14.803 2.168 -30.789 1.00 94.44 92 PRO A C 1
ATOM 722 O O . PRO A 1 92 ? 15.448 3.139 -30.387 1.00 94.44 92 PRO A O 1
ATOM 725 N N . THR A 1 93 ? 13.867 1.577 -30.051 1.00 95.50 93 THR A N 1
ATOM 726 C CA . THR A 1 93 ? 13.469 1.993 -28.706 1.00 95.50 93 THR A CA 1
ATOM 727 C C . THR A 1 93 ? 13.517 0.822 -27.727 1.00 95.50 93 THR A C 1
ATOM 729 O O . THR A 1 93 ? 13.526 -0.345 -28.126 1.00 95.50 93 THR A O 1
ATOM 732 N N . ILE A 1 94 ? 13.613 1.140 -26.437 1.00 94.56 94 ILE A N 1
ATOM 733 C CA . ILE A 1 94 ? 13.485 0.197 -25.322 1.00 94.56 94 ILE A CA 1
ATOM 734 C C . ILE A 1 94 ? 12.459 0.726 -24.322 1.00 94.56 94 ILE A C 1
ATOM 736 O O . ILE A 1 94 ? 12.323 1.933 -24.142 1.00 94.56 94 ILE A O 1
ATOM 740 N N . GLU A 1 95 ? 11.754 -0.190 -23.668 1.00 94.75 95 GLU A N 1
ATOM 741 C CA . GLU A 1 95 ? 10.816 0.132 -22.595 1.00 94.75 95 GLU A CA 1
ATOM 742 C C . GLU A 1 95 ? 11.564 0.230 -21.263 1.00 94.75 95 GLU A C 1
ATOM 744 O O . GLU A 1 95 ? 12.126 -0.757 -20.780 1.00 94.75 95 GLU A O 1
ATOM 749 N N . GLU A 1 96 ? 11.544 1.406 -20.643 1.00 92.38 96 GLU A N 1
ATOM 750 C CA . GLU A 1 96 ? 12.088 1.629 -19.304 1.00 92.38 96 GLU A CA 1
ATOM 751 C C . GLU A 1 96 ? 10.957 1.812 -18.282 1.00 92.38 96 GLU A C 1
ATOM 753 O O . GLU A 1 96 ? 9.962 2.475 -18.578 1.00 92.38 96 GLU A O 1
ATOM 758 N N . PRO A 1 97 ? 11.050 1.223 -17.075 1.00 93.38 97 PRO A N 1
ATOM 759 C CA . PRO A 1 97 ? 10.024 1.385 -16.050 1.00 93.38 97 PRO A CA 1
ATOM 760 C C . PRO A 1 97 ? 9.982 2.824 -15.520 1.00 93.38 97 PRO A C 1
ATOM 762 O O . PRO A 1 97 ? 11.010 3.378 -15.141 1.00 93.38 97 PRO A O 1
ATOM 765 N N . VAL A 1 98 ? 8.776 3.390 -15.422 1.00 93.75 98 VAL A N 1
ATOM 766 C CA . VAL A 1 98 ? 8.548 4.710 -14.814 1.00 93.75 98 VAL A CA 1
ATOM 767 C C . VAL A 1 98 ? 8.130 4.533 -13.362 1.00 93.75 98 VAL A C 1
ATOM 769 O O . VAL A 1 98 ? 7.146 3.840 -13.064 1.00 93.75 98 VAL A O 1
ATOM 772 N N . TYR A 1 99 ? 8.859 5.186 -12.466 1.00 94.12 99 TYR A N 1
ATOM 773 C CA . TYR A 1 99 ? 8.616 5.160 -11.031 1.00 94.12 99 TYR A CA 1
ATOM 774 C C . TYR A 1 99 ? 7.965 6.460 -10.566 1.00 94.12 99 TYR A C 1
ATOM 776 O O . TYR A 1 99 ? 8.342 7.534 -11.025 1.00 94.12 99 TYR A O 1
ATOM 784 N N . HIS A 1 100 ? 6.979 6.346 -9.678 1.00 93.25 100 HIS A N 1
ATOM 785 C CA . HIS A 1 100 ? 6.367 7.491 -9.008 1.00 93.25 100 HIS A CA 1
ATOM 786 C C . HIS A 1 100 ? 6.647 7.416 -7.504 1.00 93.25 100 HIS A C 1
ATOM 788 O O . HIS A 1 100 ? 6.506 6.328 -6.926 1.00 93.25 100 HIS A O 1
ATOM 794 N N . PRO A 1 101 ? 7.038 8.539 -6.874 1.00 94.88 101 PRO A N 1
ATOM 795 C CA . PRO A 1 101 ? 7.269 8.590 -5.441 1.00 94.88 101 PRO A CA 1
ATOM 796 C C . PRO A 1 101 ? 5.943 8.485 -4.689 1.00 94.88 101 PRO A C 1
ATOM 798 O O . PRO A 1 101 ? 4.908 8.978 -5.139 1.00 94.88 101 PRO A O 1
ATOM 801 N N . TYR A 1 102 ? 5.981 7.840 -3.534 1.00 91.50 102 TYR A N 1
ATOM 802 C CA . TYR A 1 102 ? 4.869 7.776 -2.600 1.00 91.50 102 TYR A CA 1
ATOM 803 C C . TYR A 1 102 ? 5.395 7.543 -1.182 1.00 91.50 102 TYR A C 1
ATOM 805 O O . TYR A 1 102 ? 6.575 7.246 -0.973 1.00 91.50 102 TYR A O 1
ATOM 813 N N . LYS A 1 103 ? 4.508 7.677 -0.200 1.00 90.81 103 LYS A N 1
ATOM 814 C CA . LYS A 1 103 ? 4.809 7.400 1.202 1.00 90.81 103 LYS A CA 1
ATOM 815 C C . LYS A 1 103 ? 3.952 6.248 1.687 1.00 90.81 103 LYS A C 1
ATOM 817 O O . LYS A 1 103 ? 2.787 6.136 1.313 1.00 90.81 103 LYS A O 1
ATOM 822 N N . PHE A 1 104 ? 4.533 5.407 2.526 1.00 90.06 104 PHE A N 1
ATOM 823 C CA . PHE A 1 104 ? 3.807 4.388 3.269 1.00 90.06 104 PHE A CA 1
ATOM 824 C C . PHE A 1 104 ? 4.216 4.447 4.736 1.00 90.06 104 PHE A C 1
ATOM 826 O O . PHE A 1 104 ? 5.249 5.011 5.095 1.00 90.06 104 PHE A O 1
ATOM 833 N N . ARG A 1 105 ? 3.400 3.863 5.602 1.00 87.81 105 ARG A N 1
ATOM 834 C CA . ARG A 1 105 ? 3.574 3.953 7.046 1.00 87.81 105 ARG A CA 1
ATOM 835 C C . ARG A 1 105 ? 4.041 2.628 7.627 1.00 87.81 105 ARG A C 1
ATOM 837 O O . ARG A 1 105 ? 3.605 1.556 7.213 1.00 87.81 105 ARG A O 1
ATOM 844 N N . LYS A 1 106 ? 4.923 2.707 8.616 1.00 91.06 106 LYS A N 1
ATOM 845 C CA . LYS A 1 106 ? 5.436 1.576 9.384 1.00 91.06 106 LYS A CA 1
ATOM 846 C C . LYS A 1 106 ? 5.084 1.773 10.852 1.00 91.06 106 LYS A C 1
ATOM 848 O O . LYS A 1 106 ? 5.645 2.660 11.491 1.00 91.06 106 LYS A O 1
ATOM 853 N N . SER A 1 107 ? 4.199 0.931 11.381 1.00 88.38 107 SER A N 1
ATOM 854 C CA . SER A 1 107 ? 3.767 0.991 12.784 1.00 88.38 107 SER A CA 1
ATOM 855 C C . SER A 1 107 ? 4.301 -0.217 13.552 1.00 88.38 107 SER A C 1
ATOM 857 O O . SER A 1 107 ? 4.132 -1.369 13.140 1.00 88.38 107 SER A O 1
ATOM 859 N N . LYS A 1 108 ? 4.952 0.030 14.689 1.00 90.75 108 LYS A N 1
ATOM 860 C CA . LYS A 1 108 ? 5.321 -0.993 15.670 1.00 90.75 108 LYS A CA 1
ATOM 861 C C . LYS A 1 108 ? 4.224 -1.076 16.714 1.00 90.75 108 LYS A C 1
ATOM 863 O O . LYS A 1 108 ? 3.942 -0.104 17.413 1.00 90.75 108 LYS A O 1
ATOM 868 N N . LEU A 1 109 ? 3.653 -2.258 16.859 1.00 88.19 109 LEU A N 1
ATOM 869 C CA . LEU A 1 109 ? 2.565 -2.536 17.786 1.00 88.19 109 LEU A CA 1
ATOM 870 C C . LEU A 1 109 ? 3.008 -3.523 18.850 1.00 88.19 109 LEU A C 1
ATOM 872 O O . LEU A 1 109 ? 3.810 -4.427 18.619 1.00 88.19 109 LEU A O 1
ATOM 876 N N . THR A 1 110 ? 2.438 -3.352 20.029 1.00 89.25 110 THR A N 1
ATOM 877 C CA . THR A 1 110 ? 2.576 -4.264 21.149 1.00 89.25 110 THR A CA 1
ATOM 878 C C . THR A 1 110 ? 1.188 -4.745 21.536 1.00 89.25 110 THR A C 1
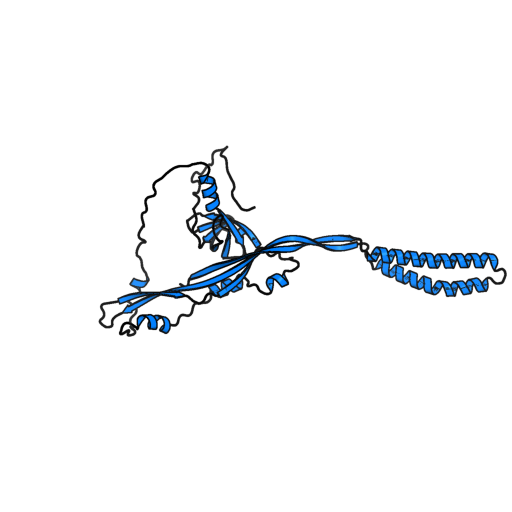ATOM 880 O O . THR A 1 110 ? 0.289 -3.939 21.745 1.00 89.25 110 THR A O 1
ATOM 883 N N . ILE A 1 111 ? 1.008 -6.063 21.605 1.00 86.62 111 ILE A N 1
ATOM 884 C CA . ILE A 1 111 ? -0.274 -6.681 21.942 1.00 86.62 111 ILE A CA 1
ATOM 885 C C . ILE A 1 111 ? -0.161 -7.346 23.300 1.00 86.62 111 ILE A C 1
ATOM 887 O O . ILE A 1 111 ? 0.665 -8.247 23.503 1.00 86.62 111 ILE A O 1
ATOM 891 N N . ARG A 1 112 ? -1.020 -6.919 24.222 1.00 83.00 112 ARG A N 1
ATOM 892 C CA . ARG A 1 112 ? -1.164 -7.500 25.554 1.00 83.00 112 ARG A CA 1
ATOM 893 C C . ARG A 1 112 ? -2.472 -8.273 25.619 1.00 83.00 112 ARG A C 1
ATOM 895 O O . ARG A 1 112 ? -3.523 -7.770 25.244 1.00 83.00 112 ARG A O 1
ATOM 902 N N . LYS A 1 113 ? -2.408 -9.511 26.105 1.00 80.62 113 LYS A N 1
ATOM 903 C CA . LYS A 1 113 ? -3.603 -10.316 26.367 1.00 80.62 113 LYS A CA 1
ATOM 904 C C . LYS A 1 113 ? -3.929 -10.297 27.836 1.00 80.62 113 LYS A C 1
ATOM 906 O O . LYS A 1 113 ? -3.060 -10.569 28.665 1.00 80.62 113 LYS A O 1
ATOM 911 N N . GLU A 1 114 ? -5.184 -10.030 28.144 1.00 77.25 114 GLU A N 1
ATOM 912 C CA . GLU A 1 114 ? -5.670 -9.977 29.509 1.00 77.25 114 GLU A CA 1
ATOM 913 C C . GLU A 1 114 ? -6.945 -10.789 29.640 1.00 77.25 114 GLU A C 1
ATOM 915 O O . GLU A 1 114 ? -7.847 -10.700 28.815 1.00 77.25 114 GLU A O 1
ATOM 920 N N . VAL A 1 115 ? -7.040 -11.588 30.691 1.00 76.88 115 VAL A N 1
ATOM 921 C CA . VAL A 1 115 ? -8.261 -12.305 31.031 1.00 76.88 115 VAL A CA 1
ATOM 922 C C . VAL A 1 115 ? -8.721 -11.877 32.412 1.00 76.88 115 VAL A C 1
ATOM 924 O O . VAL A 1 115 ? -7.942 -11.823 33.365 1.00 76.88 115 VAL A O 1
ATOM 927 N N . LEU A 1 116 ? -10.005 -11.548 32.501 1.00 71.56 116 LEU A N 1
ATOM 928 C CA . LEU A 1 116 ? -10.703 -11.396 33.767 1.00 71.56 116 LEU A CA 1
ATOM 929 C C . LEU A 1 116 ? -11.338 -12.741 34.099 1.00 71.56 116 LEU A C 1
ATOM 931 O O . LEU A 1 116 ? -12.168 -13.243 33.337 1.00 71.56 116 LEU A O 1
ATOM 935 N N . ILE A 1 117 ? -10.900 -13.326 35.207 1.00 72.62 117 ILE A N 1
ATOM 936 C CA . ILE A 1 117 ? -11.420 -14.579 35.738 1.00 72.62 117 ILE A CA 1
ATOM 937 C C . ILE A 1 117 ? -12.226 -14.243 36.982 1.00 72.62 117 ILE A C 1
ATOM 939 O O . ILE A 1 117 ? -11.687 -13.700 37.947 1.00 72.62 117 ILE A O 1
ATOM 943 N N . ASP A 1 118 ? -13.506 -14.583 36.945 1.00 70.88 118 ASP A N 1
ATOM 944 C CA . ASP A 1 118 ? -14.376 -14.570 38.111 1.00 70.88 118 ASP A CA 1
ATOM 945 C C . ASP A 1 118 ? -14.496 -16.017 38.612 1.00 70.88 118 ASP A C 1
ATOM 947 O O . ASP A 1 118 ? -14.890 -16.901 37.851 1.00 70.88 118 ASP A O 1
ATOM 951 N N . TYR A 1 119 ? -14.126 -16.273 39.868 1.00 72.94 119 TYR A N 1
ATOM 952 C CA . TYR A 1 119 ? -14.256 -17.589 40.504 1.00 72.94 119 TYR A CA 1
ATOM 953 C C . TYR A 1 119 ? -14.811 -17.458 41.922 1.00 72.94 119 TYR A C 1
ATOM 955 O O . TYR A 1 119 ? -14.713 -16.405 42.551 1.00 72.94 119 TYR A O 1
ATOM 963 N N . TYR A 1 120 ? -15.414 -18.534 42.420 1.00 75.44 120 TYR A N 1
ATOM 964 C CA . TYR A 1 120 ? -16.058 -18.575 43.728 1.00 75.44 120 TYR A CA 1
ATOM 965 C C . TYR A 1 120 ? -15.367 -19.618 44.600 1.00 75.44 120 TYR A C 1
ATOM 967 O O . TYR A 1 120 ? -15.116 -20.735 44.150 1.00 75.44 120 TYR A O 1
ATOM 975 N N . VAL A 1 121 ? -15.061 -19.250 45.842 1.00 72.00 121 VAL A N 1
ATOM 976 C CA . VAL A 1 121 ? -14.592 -20.183 46.872 1.00 72.00 121 VAL A CA 1
ATOM 977 C C . VAL A 1 121 ? -15.733 -20.392 47.852 1.00 72.00 121 VAL A C 1
ATOM 979 O O . VAL A 1 121 ? -16.250 -19.422 48.405 1.00 72.00 121 VAL A O 1
ATOM 982 N N . ILE A 1 122 ? -16.136 -21.645 48.039 1.00 70.31 122 ILE A N 1
ATOM 983 C CA . ILE A 1 122 ? -17.281 -22.026 48.868 1.00 70.31 122 ILE A CA 1
ATOM 984 C C . ILE A 1 122 ? -16.760 -22.756 50.106 1.00 70.31 122 ILE A C 1
ATOM 986 O O . ILE A 1 122 ? -15.973 -23.696 49.989 1.00 70.31 122 ILE A O 1
ATOM 990 N N . ASN A 1 123 ? -17.199 -22.331 51.292 1.00 63.25 123 ASN A N 1
ATOM 991 C CA . ASN A 1 123 ? -16.870 -23.018 52.538 1.00 63.25 123 ASN A CA 1
ATOM 992 C C . ASN A 1 123 ? -17.689 -24.318 52.665 1.00 63.25 123 ASN A C 1
ATOM 994 O O . ASN A 1 123 ? -18.897 -24.334 52.426 1.00 63.25 123 ASN A O 1
ATOM 998 N N . ARG A 1 124 ? -17.039 -25.408 53.092 1.00 63.56 124 ARG A N 1
ATOM 999 C CA . ARG A 1 124 ? -17.627 -26.750 53.253 1.00 63.56 124 ARG A CA 1
ATOM 1000 C C . ARG A 1 124 ? -18.823 -26.784 54.217 1.00 63.56 124 ARG A C 1
ATOM 1002 O O . ARG A 1 124 ? -19.654 -27.679 54.108 1.00 63.56 124 ARG A O 1
ATOM 1009 N N . ASN A 1 125 ? -18.944 -25.792 55.103 1.00 66.62 125 ASN A N 1
ATOM 1010 C CA . ASN A 1 125 ? -20.059 -25.661 56.050 1.00 66.62 125 ASN A CA 1
ATOM 1011 C C . ASN A 1 125 ? -21.337 -25.052 55.426 1.00 66.62 125 ASN A C 1
ATOM 1013 O O . ASN A 1 125 ? -22.306 -24.808 56.138 1.00 66.62 125 ASN A O 1
ATOM 1017 N N . GLY A 1 126 ? -21.360 -24.827 54.105 1.00 57.25 126 GLY A N 1
ATOM 1018 C CA . GLY A 1 126 ? -22.595 -24.702 53.320 1.00 57.25 126 GLY A CA 1
ATOM 1019 C C . GLY A 1 126 ? -23.275 -23.331 53.290 1.00 57.25 126 GLY A C 1
ATOM 1020 O O . GLY A 1 126 ? -24.356 -23.229 52.720 1.00 57.25 126 GLY A O 1
ATOM 1021 N N . GLY A 1 127 ? -22.680 -22.282 53.867 1.00 60.88 127 GLY A N 1
ATOM 1022 C CA . GLY A 1 127 ? -23.334 -20.965 53.955 1.00 60.88 127 GLY A CA 1
ATOM 1023 C C . GLY A 1 127 ? -22.707 -19.832 53.143 1.00 60.88 127 GLY A C 1
ATOM 1024 O O . GLY A 1 127 ? -23.414 -18.917 52.731 1.00 60.88 127 GLY A O 1
ATOM 1025 N N . GLU A 1 128 ? -21.393 -19.859 52.909 1.00 64.69 128 GLU A N 1
ATOM 1026 C CA . GLU A 1 128 ? -20.666 -18.681 52.423 1.00 64.69 128 GLU A CA 1
ATOM 1027 C C . GLU A 1 128 ? -19.867 -18.989 51.155 1.00 64.69 128 GLU A C 1
ATOM 1029 O O . GLU A 1 128 ? -19.009 -19.878 51.130 1.00 64.69 128 GLU A O 1
ATOM 1034 N N . ALA A 1 129 ? -20.157 -18.224 50.100 1.00 65.38 129 ALA A N 1
ATOM 1035 C CA . ALA A 1 129 ? -19.414 -18.210 48.850 1.00 65.38 129 ALA A CA 1
ATOM 1036 C C . ALA A 1 129 ? -18.758 -16.837 48.676 1.00 65.38 129 ALA A C 1
ATOM 1038 O O . ALA A 1 129 ? -19.441 -15.820 48.539 1.00 65.38 129 ALA A O 1
ATOM 1039 N N . THR A 1 130 ? -17.428 -16.803 48.642 1.00 69.00 130 THR A N 1
ATOM 1040 C CA . THR A 1 130 ? -16.678 -15.573 48.372 1.00 69.00 130 THR A CA 1
ATOM 1041 C C . THR A 1 130 ? -16.343 -15.508 46.888 1.00 69.00 130 THR A C 1
ATOM 1043 O O . THR A 1 130 ? -15.682 -16.399 46.350 1.00 69.00 130 THR A O 1
ATOM 1046 N N . ARG A 1 131 ? -16.797 -14.446 46.214 1.00 72.50 131 ARG A N 1
ATOM 1047 C CA . ARG A 1 131 ? -16.441 -14.160 44.820 1.00 72.50 131 ARG A CA 1
ATOM 1048 C C . ARG A 1 131 ? -15.075 -13.487 44.760 1.00 72.50 131 ARG A C 1
ATOM 1050 O O . ARG A 1 131 ? -14.869 -12.438 45.364 1.00 72.50 131 ARG A O 1
ATOM 1057 N N . TYR A 1 132 ? -14.196 -14.029 43.934 1.00 69.06 132 TYR A N 1
ATOM 1058 C CA . TYR A 1 132 ? -12.921 -13.430 43.580 1.00 69.06 132 TYR A CA 1
ATOM 1059 C C . TYR A 1 132 ? -12.928 -13.041 42.109 1.00 69.06 132 TYR A C 1
ATOM 1061 O O . TYR A 1 132 ? -13.395 -13.785 41.248 1.00 69.06 132 TYR A O 1
ATOM 1069 N N . ARG A 1 133 ? -12.389 -11.856 41.830 1.00 72.88 133 ARG A N 1
ATOM 1070 C CA . ARG A 1 133 ? -12.149 -11.357 40.479 1.00 72.88 133 ARG A CA 1
ATOM 1071 C C . ARG A 1 133 ? -10.659 -11.142 40.311 1.00 72.88 133 ARG A C 1
ATOM 1073 O O . ARG A 1 133 ? -10.081 -10.287 40.977 1.00 72.88 133 ARG A O 1
ATOM 1080 N N . GLN A 1 134 ? -10.043 -11.893 39.408 1.00 67.56 134 GLN A N 1
ATOM 1081 C CA . GLN A 1 134 ? -8.618 -11.801 39.132 1.00 67.56 134 GLN A CA 1
ATOM 1082 C C . GLN A 1 134 ? -8.371 -11.395 37.684 1.00 67.56 134 GLN A C 1
ATOM 1084 O O . GLN A 1 134 ? -8.911 -11.980 36.747 1.00 67.56 134 GLN A O 1
ATOM 1089 N N . LYS A 1 135 ? -7.502 -10.399 37.506 1.00 74.06 135 LYS A N 1
ATOM 1090 C CA . LYS A 1 135 ? -6.973 -9.998 36.205 1.00 74.06 135 LYS A CA 1
ATOM 1091 C C . LYS A 1 135 ? -5.636 -10.695 35.979 1.00 74.06 135 LYS A C 1
ATOM 1093 O O . LYS A 1 135 ? -4.711 -10.533 36.775 1.00 74.06 135 LYS A O 1
ATOM 1098 N N . ILE A 1 136 ? -5.538 -11.482 34.915 1.00 70.88 136 ILE A N 1
ATOM 1099 C CA . ILE A 1 136 ? -4.304 -12.161 34.514 1.00 70.88 136 ILE A CA 1
ATOM 1100 C C . ILE A 1 136 ? -3.887 -11.609 33.166 1.00 70.88 136 ILE A C 1
ATOM 1102 O O . ILE A 1 136 ? -4.640 -11.687 32.199 1.00 70.88 136 ILE A O 1
ATOM 1106 N N . SER A 1 137 ? -2.684 -11.049 33.115 1.00 72.19 137 SER A N 1
ATOM 1107 C CA . SER A 1 137 ? -2.096 -10.517 31.891 1.00 72.19 137 SER A CA 1
ATOM 1108 C C . SER A 1 137 ? -0.958 -11.423 31.437 1.00 72.19 137 SER A C 1
ATOM 1110 O O . SER A 1 137 ? -0.129 -11.837 32.247 1.00 72.19 137 SER A O 1
ATOM 1112 N N . GLN A 1 138 ? -0.906 -11.714 30.143 1.00 72.38 138 GLN A N 1
ATOM 1113 C CA . GLN A 1 138 ? 0.246 -12.344 29.510 1.00 72.38 138 GLN A CA 1
ATOM 1114 C C . GLN A 1 138 ? 1.310 -11.291 29.177 1.00 72.38 138 GLN A C 1
ATOM 1116 O O . GLN A 1 138 ? 0.991 -10.115 28.982 1.00 72.38 138 GLN A O 1
ATOM 1121 N N . ASN A 1 139 ? 2.567 -11.728 29.051 1.00 74.06 139 ASN A N 1
ATOM 1122 C CA . ASN A 1 139 ? 3.630 -10.910 28.475 1.00 74.06 139 ASN A CA 1
ATOM 1123 C C . ASN A 1 139 ? 3.207 -10.358 27.111 1.00 74.06 139 ASN A C 1
ATOM 1125 O O . ASN A 1 139 ? 2.624 -11.059 26.282 1.00 74.06 139 ASN A O 1
ATOM 1129 N N . SER A 1 140 ? 3.527 -9.090 26.890 1.00 83.81 140 SER A N 1
ATOM 1130 C CA . SER A 1 140 ? 3.212 -8.405 25.649 1.00 83.81 140 SER A CA 1
ATOM 1131 C C . SER A 1 140 ? 4.077 -8.919 24.497 1.00 83.81 140 SER A C 1
ATOM 1133 O O . SER A 1 140 ? 5.290 -9.076 24.664 1.00 83.81 140 SER A O 1
ATOM 1135 N N . LYS A 1 141 ? 3.487 -9.120 23.318 1.00 87.00 141 LYS A N 1
ATOM 1136 C CA . LYS A 1 141 ? 4.215 -9.490 22.096 1.00 87.00 141 LYS A CA 1
ATOM 1137 C C . LYS A 1 141 ? 4.295 -8.296 21.148 1.00 87.00 141 LYS A C 1
ATOM 1139 O O . LYS A 1 141 ? 3.310 -7.583 20.985 1.00 87.00 141 LYS A O 1
ATOM 1144 N N . LYS A 1 142 ? 5.461 -8.087 20.535 1.00 91.25 142 LYS A N 1
ATOM 1145 C CA . LYS A 1 142 ? 5.705 -7.001 19.577 1.00 91.25 142 LYS A CA 1
ATOM 1146 C C . LYS A 1 142 ? 5.494 -7.478 18.142 1.00 91.25 142 LYS A C 1
ATOM 1148 O O . LYS A 1 142 ? 5.824 -8.616 17.814 1.00 91.25 142 LYS A O 1
ATOM 1153 N N . PHE A 1 143 ? 4.986 -6.584 17.311 1.00 90.94 143 PHE A N 1
ATOM 1154 C CA . PHE A 1 143 ? 4.664 -6.776 15.903 1.00 90.94 143 PHE A CA 1
ATOM 1155 C C . PHE A 1 143 ? 5.020 -5.500 15.135 1.00 90.94 143 PHE A C 1
ATOM 1157 O O . PHE A 1 143 ? 5.186 -4.428 15.723 1.00 90.94 143 PHE A O 1
ATOM 1164 N N . GLN A 1 144 ? 5.150 -5.610 13.819 1.00 91.31 144 GLN A N 1
ATOM 1165 C CA . GLN A 1 144 ? 5.505 -4.486 12.962 1.00 91.31 144 GLN A CA 1
ATOM 1166 C C . GLN A 1 144 ? 4.732 -4.590 11.653 1.00 91.31 144 GLN A C 1
ATOM 1168 O O . GLN A 1 144 ? 5.027 -5.469 10.845 1.00 91.31 144 GLN A O 1
ATOM 1173 N N . LEU A 1 145 ? 3.760 -3.702 11.460 1.00 89.25 145 LEU A N 1
ATOM 1174 C CA . LEU A 1 145 ? 2.876 -3.671 10.297 1.00 89.25 145 LEU A CA 1
ATOM 1175 C C . LEU A 1 145 ? 3.283 -2.547 9.341 1.00 89.25 145 LEU A C 1
ATOM 1177 O O . LEU A 1 145 ? 3.819 -1.514 9.756 1.00 89.25 145 LEU A O 1
ATOM 1181 N N . LEU A 1 146 ? 3.027 -2.769 8.052 1.00 89.06 146 LEU A N 1
ATOM 1182 C CA . LEU A 1 146 ? 3.176 -1.769 7.000 1.00 89.06 146 LEU A CA 1
ATOM 1183 C C . LEU A 1 146 ? 1.797 -1.414 6.455 1.00 89.06 146 LEU A C 1
ATOM 1185 O O . LEU A 1 146 ? 1.058 -2.304 6.043 1.00 89.06 146 LEU A O 1
ATOM 1189 N N . TYR A 1 147 ? 1.491 -0.125 6.403 1.00 83.94 147 TYR A N 1
ATOM 1190 C CA . TYR A 1 147 ? 0.234 0.411 5.892 1.00 83.94 147 TYR A CA 1
ATOM 1191 C C . TYR A 1 147 ? 0.508 1.240 4.646 1.00 83.94 147 TYR A C 1
ATOM 1193 O O . TYR A 1 147 ? 1.430 2.054 4.630 1.00 83.94 147 TYR A O 1
ATOM 1201 N N . GLY A 1 148 ? -0.282 1.035 3.593 1.00 84.25 148 GLY A N 1
ATOM 1202 C CA . GLY A 1 148 ? -0.131 1.784 2.341 1.00 84.25 148 GLY A CA 1
ATOM 1203 C C . GLY A 1 148 ? 1.014 1.316 1.437 1.00 84.25 148 GLY A C 1
ATOM 1204 O O . GLY A 1 148 ? 1.290 1.977 0.444 1.00 84.25 148 GLY A O 1
ATOM 1205 N N . LEU A 1 149 ? 1.681 0.189 1.729 1.00 89.56 149 LEU A N 1
ATOM 1206 C CA . LEU A 1 149 ? 2.758 -0.329 0.874 1.00 89.56 149 LEU A CA 1
ATOM 1207 C C . LEU A 1 149 ? 2.212 -0.738 -0.505 1.00 89.56 149 LEU A C 1
ATOM 1209 O O . LEU A 1 149 ? 1.382 -1.644 -0.626 1.00 89.56 149 LEU A O 1
ATOM 1213 N N . HIS A 1 150 ? 2.722 -0.117 -1.568 1.00 89.69 150 HIS A N 1
ATOM 1214 C CA . HIS A 1 150 ? 2.214 -0.343 -2.914 1.00 89.69 150 HIS A CA 1
ATOM 1215 C C . HIS A 1 150 ? 2.594 -1.738 -3.451 1.00 89.69 150 HIS A C 1
ATOM 1217 O O . HIS A 1 150 ? 3.715 -2.226 -3.297 1.00 89.69 150 HIS A O 1
ATOM 1223 N N . LYS A 1 151 ? 1.677 -2.400 -4.173 1.00 89.69 151 LYS A N 1
ATOM 1224 C CA . LYS A 1 151 ? 1.891 -3.774 -4.686 1.00 89.69 151 LYS A CA 1
ATOM 1225 C C . LYS A 1 151 ? 3.083 -3.895 -5.643 1.00 89.69 151 LYS A C 1
ATOM 1227 O O . LYS A 1 151 ? 3.727 -4.942 -5.665 1.00 89.69 151 LYS A O 1
ATOM 1232 N N . LYS A 1 152 ? 3.334 -2.838 -6.422 1.00 91.19 152 LYS A N 1
ATOM 1233 C CA . LYS A 1 152 ? 4.441 -2.690 -7.389 1.00 91.19 152 LYS A CA 1
ATOM 1234 C C . LYS A 1 152 ? 5.591 -1.826 -6.852 1.00 91.19 152 LYS A C 1
ATOM 1236 O O . LYS A 1 152 ? 6.286 -1.183 -7.640 1.00 91.19 152 LYS A O 1
ATOM 1241 N N . ASP A 1 153 ? 5.717 -1.725 -5.533 1.00 93.75 153 ASP A N 1
ATOM 1242 C CA . ASP A 1 153 ? 6.836 -1.036 -4.900 1.00 93.75 153 ASP A CA 1
ATOM 1243 C C . ASP A 1 153 ? 8.174 -1.651 -5.340 1.00 93.75 153 ASP A C 1
ATOM 1245 O O . ASP A 1 153 ? 8.316 -2.876 -5.419 1.00 93.75 153 ASP A O 1
ATOM 1249 N N . ARG A 1 154 ? 9.145 -0.789 -5.652 1.00 92.88 154 ARG A N 1
ATOM 1250 C CA . ARG A 1 154 ? 10.468 -1.177 -6.154 1.00 92.88 154 ARG A CA 1
ATOM 1251 C C . ARG A 1 154 ? 11.260 -2.018 -5.150 1.00 92.88 154 ARG A C 1
ATOM 1253 O O . ARG A 1 154 ? 11.981 -2.929 -5.548 1.00 92.88 154 ARG A O 1
ATOM 1260 N N . ASN A 1 155 ? 11.099 -1.728 -3.864 1.00 93.12 155 ASN A N 1
ATOM 1261 C CA . ASN A 1 155 ? 11.824 -2.302 -2.736 1.00 93.12 155 ASN A CA 1
ATOM 1262 C C . ASN A 1 155 ? 10.926 -3.175 -1.844 1.00 93.12 155 ASN A C 1
ATOM 1264 O O . ASN A 1 155 ? 11.297 -3.484 -0.709 1.00 93.12 155 ASN A O 1
ATOM 1268 N N . LYS A 1 156 ? 9.772 -3.631 -2.357 1.00 91.25 156 LYS A N 1
ATOM 1269 C CA . LYS A 1 156 ? 8.747 -4.356 -1.592 1.00 91.25 156 LYS A CA 1
ATOM 1270 C C . LYS A 1 156 ? 9.333 -5.468 -0.730 1.00 91.25 156 LYS A C 1
ATOM 1272 O O . LYS A 1 156 ? 9.032 -5.556 0.455 1.00 91.25 156 LYS A O 1
ATOM 1277 N N . HIS A 1 157 ? 10.191 -6.298 -1.325 1.00 90.44 157 HIS A N 1
ATOM 1278 C CA . HIS A 1 157 ? 10.802 -7.425 -0.631 1.00 90.44 157 HIS A CA 1
ATOM 1279 C C . HIS A 1 157 ? 11.615 -6.967 0.589 1.00 90.44 157 HIS A C 1
ATOM 1281 O O . HIS A 1 157 ? 11.401 -7.486 1.681 1.00 90.44 157 HIS A O 1
ATOM 1287 N N . SER A 1 158 ? 12.454 -5.940 0.420 1.00 91.19 158 SER A N 1
ATOM 1288 C CA . SER A 1 158 ? 13.253 -5.338 1.496 1.00 91.19 158 SER A CA 1
ATOM 1289 C C . SER A 1 158 ? 12.370 -4.802 2.627 1.00 91.19 158 SER A C 1
ATOM 1291 O O . SER A 1 158 ? 12.618 -5.082 3.798 1.00 91.19 158 SER A O 1
ATOM 1293 N N . HIS A 1 159 ? 11.275 -4.113 2.290 1.00 90.12 159 HIS A N 1
ATOM 1294 C CA . HIS A 1 159 ? 10.342 -3.602 3.294 1.00 90.12 159 HIS A CA 1
ATOM 1295 C C . HIS A 1 159 ? 9.653 -4.725 4.087 1.00 90.12 159 HIS A C 1
ATOM 1297 O O . HIS A 1 159 ? 9.479 -4.587 5.297 1.00 90.12 159 HIS A O 1
ATOM 1303 N N . THR A 1 160 ? 9.321 -5.846 3.438 1.00 88.69 160 THR A N 1
ATOM 1304 C CA . THR A 1 160 ? 8.550 -6.943 4.054 1.00 88.69 160 THR A CA 1
ATOM 1305 C C . THR A 1 160 ? 9.363 -7.976 4.848 1.00 88.69 160 THR A C 1
ATOM 1307 O O . THR A 1 160 ? 8.783 -8.744 5.610 1.00 88.69 160 THR A O 1
ATOM 1310 N N . GLN A 1 161 ? 10.693 -8.029 4.703 1.00 85.56 161 GLN A N 1
ATOM 1311 C CA . GLN A 1 161 ? 11.532 -9.096 5.289 1.00 85.56 161 GLN A CA 1
ATOM 1312 C C . GLN A 1 161 ? 11.474 -9.192 6.824 1.00 85.56 161 GLN A C 1
ATOM 1314 O O . GLN A 1 161 ? 11.661 -10.269 7.388 1.00 85.56 161 GLN A O 1
ATOM 1319 N N . HIS A 1 162 ? 11.224 -8.078 7.511 1.00 83.12 162 HIS A N 1
ATOM 1320 C CA . HIS A 1 162 ? 11.213 -8.000 8.976 1.00 83.12 162 HIS A CA 1
ATOM 1321 C C . HIS A 1 162 ? 9.902 -7.423 9.511 1.00 83.12 162 HIS A C 1
ATOM 1323 O O . HIS A 1 162 ? 9.887 -6.695 10.506 1.00 83.12 162 HIS A O 1
ATOM 1329 N N . THR A 1 163 ? 8.799 -7.691 8.819 1.00 86.19 163 THR A N 1
ATOM 1330 C CA . THR A 1 163 ? 7.463 -7.218 9.192 1.00 86.19 163 THR A CA 1
ATOM 1331 C C . THR A 1 163 ? 6.524 -8.393 9.371 1.00 86.19 163 THR A C 1
ATOM 1333 O O . THR A 1 163 ? 6.695 -9.437 8.750 1.00 86.19 163 THR A O 1
ATOM 1336 N N . THR A 1 164 ? 5.533 -8.211 10.227 1.00 87.31 164 THR A N 1
ATOM 1337 C CA . THR A 1 164 ? 4.447 -9.167 10.431 1.00 87.31 164 THR A CA 1
ATOM 1338 C C . THR A 1 164 ? 3.286 -8.812 9.514 1.00 87.31 164 THR A C 1
ATOM 1340 O O . THR A 1 164 ? 3.149 -7.655 9.120 1.00 87.31 164 THR A O 1
ATOM 1343 N N . SER A 1 165 ? 2.447 -9.786 9.180 1.00 85.31 165 SER A N 1
ATOM 1344 C CA . SER A 1 165 ? 1.172 -9.531 8.509 1.00 85.31 165 SER A CA 1
ATOM 1345 C C . SER A 1 165 ? 0.049 -9.305 9.526 1.00 85.31 165 SER A C 1
ATOM 1347 O O . SER A 1 165 ? 0.168 -9.683 10.694 1.00 85.31 165 SER A O 1
ATOM 1349 N N . GLU A 1 166 ? -1.060 -8.706 9.087 1.00 84.06 166 GLU A N 1
ATOM 1350 C CA . GLU A 1 166 ? -2.270 -8.605 9.918 1.00 84.06 166 GLU A CA 1
ATOM 1351 C C . GLU A 1 166 ? -2.833 -9.999 10.248 1.00 84.06 166 GLU A C 1
ATOM 1353 O O . GLU A 1 166 ? -3.361 -10.221 11.332 1.00 84.06 166 GLU A O 1
ATOM 1358 N N . GLU A 1 167 ? -2.641 -10.978 9.361 1.00 84.38 167 GLU A N 1
ATOM 1359 C CA . GLU A 1 167 ? -3.026 -12.373 9.592 1.00 84.38 167 GLU A CA 1
ATOM 1360 C C . GLU A 1 167 ? -2.247 -12.997 10.764 1.00 84.38 167 GLU A C 1
ATOM 1362 O O . GLU A 1 167 ? -2.841 -13.639 11.630 1.00 84.38 167 GLU A O 1
ATOM 1367 N N . ASP A 1 168 ? -0.941 -12.727 10.876 1.00 86.25 168 ASP A N 1
ATOM 1368 C CA . ASP A 1 168 ? -0.121 -13.187 12.010 1.00 86.25 168 ASP A CA 1
ATOM 1369 C C . ASP A 1 168 ? -0.559 -12.556 13.340 1.00 86.25 168 ASP A C 1
ATOM 1371 O O . ASP A 1 168 ? -0.488 -13.182 14.407 1.00 86.25 168 ASP A O 1
ATOM 1375 N N . VAL A 1 169 ? -0.981 -11.290 13.284 1.00 86.50 169 VAL A N 1
ATOM 1376 C CA . VAL A 1 169 ? -1.513 -10.552 14.431 1.00 86.50 169 VAL A CA 1
ATOM 1377 C C . VAL A 1 169 ? -2.832 -11.179 14.884 1.00 86.50 169 VAL A C 1
ATOM 1379 O O . VAL A 1 169 ? -2.972 -11.512 16.063 1.00 86.50 169 VAL A O 1
ATOM 1382 N N . LEU A 1 170 ? -3.755 -11.425 13.954 1.00 84.69 170 LEU A N 1
ATOM 1383 C CA . LEU A 1 170 ? -5.039 -12.076 14.219 1.00 84.69 170 LEU A CA 1
ATOM 1384 C C . LEU A 1 170 ? -4.860 -13.484 14.790 1.00 84.69 170 LEU A C 1
ATOM 1386 O O . LEU A 1 170 ? -5.437 -13.804 15.829 1.00 84.69 170 LEU A O 1
ATOM 1390 N N . ALA A 1 171 ? -3.989 -14.295 14.188 1.00 85.69 171 ALA A N 1
ATOM 1391 C CA . ALA A 1 171 ? -3.682 -15.636 14.677 1.00 85.69 171 ALA A CA 1
ATOM 1392 C C . ALA A 1 171 ? -3.135 -15.606 16.114 1.00 85.69 171 ALA A C 1
ATOM 1394 O O . ALA A 1 171 ? -3.460 -16.463 16.944 1.00 85.69 171 ALA A O 1
ATOM 1395 N N . TYR A 1 172 ? -2.322 -14.595 16.448 1.00 85.88 172 TYR A N 1
ATOM 1396 C CA . TYR A 1 172 ? -1.897 -14.392 17.825 1.00 85.88 172 TYR A CA 1
ATOM 1397 C C . TYR A 1 172 ? -3.064 -14.013 18.729 1.00 85.88 172 TYR A C 1
ATOM 1399 O O . TYR A 1 172 ? -3.136 -14.581 19.812 1.00 85.88 172 TYR A O 1
ATOM 1407 N N . GLU A 1 173 ? -3.956 -13.105 18.330 1.00 82.44 173 GLU A N 1
ATOM 1408 C CA . GLU A 1 173 ? -5.106 -12.635 19.118 1.00 82.44 173 GLU A CA 1
ATOM 1409 C C . GLU A 1 173 ? -6.152 -13.724 19.389 1.00 82.44 173 GLU A C 1
ATOM 1411 O O . GLU A 1 173 ? -6.629 -13.835 20.523 1.00 82.44 173 GLU A O 1
ATOM 1416 N N . GLU A 1 174 ? -6.435 -14.583 18.414 1.00 82.56 174 GLU A N 1
ATOM 1417 C CA . GLU A 1 174 ? -7.408 -15.676 18.532 1.00 82.56 174 GLU A CA 1
ATOM 1418 C C . GLU A 1 174 ? -6.900 -16.844 19.386 1.00 82.56 174 GLU A C 1
ATOM 1420 O O . GLU A 1 174 ? -7.689 -17.574 19.989 1.00 82.56 174 GLU A O 1
ATOM 1425 N N . LYS A 1 175 ? -5.576 -17.000 19.516 1.00 81.38 175 LYS A N 1
ATOM 1426 C CA . LYS A 1 175 ? -4.981 -18.063 20.333 1.00 81.38 175 LYS A CA 1
ATOM 1427 C C . LYS A 1 175 ? -5.480 -18.013 21.784 1.00 81.38 175 LYS A C 1
ATOM 1429 O O . LYS A 1 175 ? -5.257 -17.028 22.491 1.00 81.38 175 LYS A O 1
ATOM 1434 N N . ILE A 1 176 ? -6.083 -19.103 22.259 1.00 73.75 176 ILE A N 1
ATOM 1435 C CA . ILE A 1 176 ? -6.601 -19.210 23.630 1.00 73.75 176 ILE A CA 1
ATOM 1436 C C . ILE A 1 176 ? -5.477 -18.944 24.640 1.00 73.75 176 ILE A C 1
ATOM 1438 O O . ILE A 1 176 ? -4.394 -19.532 24.568 1.00 73.75 176 ILE A O 1
ATOM 1442 N N . LEU A 1 177 ? -5.742 -18.055 25.600 1.00 73.62 177 LEU A N 1
ATOM 1443 C CA . LEU A 1 177 ? -4.848 -17.826 26.728 1.00 73.62 177 LEU A CA 1
ATOM 1444 C C . LEU A 1 177 ? -5.016 -18.975 27.730 1.00 73.62 177 LEU A C 1
ATOM 1446 O O . LEU A 1 177 ? -5.959 -18.981 28.519 1.00 73.62 177 LEU A O 1
ATOM 1450 N N . ALA A 1 178 ? -4.114 -19.955 27.681 1.00 68.62 178 ALA A N 1
ATOM 1451 C CA . ALA A 1 178 ? -4.076 -21.035 28.660 1.00 68.62 178 ALA A CA 1
ATOM 1452 C C . ALA A 1 178 ? -3.592 -20.488 30.012 1.00 68.62 178 ALA A C 1
ATOM 1454 O O . ALA A 1 178 ? -2.465 -20.006 30.127 1.00 68.62 178 ALA A O 1
ATOM 1455 N N . VAL A 1 179 ? -4.451 -20.558 31.027 1.00 69.31 179 VAL A N 1
ATOM 1456 C CA . VAL A 1 179 ? -4.121 -20.187 32.405 1.00 69.31 179 VAL A CA 1
ATOM 1457 C C . VAL A 1 179 ? -4.183 -21.443 33.262 1.00 69.31 179 VAL A C 1
ATOM 1459 O O . VAL A 1 179 ? -5.212 -22.115 33.296 1.00 69.31 179 VAL A O 1
ATOM 1462 N N . ASN A 1 180 ? -3.100 -21.754 33.974 1.00 68.25 180 ASN A N 1
ATOM 1463 C CA . ASN A 1 180 ? -3.112 -22.865 34.918 1.00 68.25 180 ASN A CA 1
ATOM 1464 C C . ASN A 1 180 ? -3.911 -22.485 36.167 1.00 68.25 180 ASN A C 1
ATOM 1466 O O . ASN A 1 180 ? -3.636 -21.469 36.810 1.00 68.25 180 ASN A O 1
ATOM 1470 N N . LEU A 1 181 ? -4.846 -23.350 36.563 1.00 65.94 181 LEU A N 1
ATOM 1471 C CA . LEU A 1 181 ? -5.623 -23.201 37.798 1.00 65.94 181 LEU A CA 1
ATOM 1472 C C . LEU A 1 181 ? -4.731 -23.045 39.037 1.00 65.94 181 LEU A C 1
ATOM 1474 O O . LEU A 1 181 ? -5.053 -22.272 39.936 1.00 65.94 181 LEU A O 1
ATOM 1478 N N . SER A 1 182 ? -3.572 -23.708 39.063 1.00 67.38 182 SER A N 1
ATOM 1479 C CA . SER A 1 182 ? -2.592 -23.568 40.142 1.00 67.38 182 SER A CA 1
ATOM 1480 C C . SER A 1 182 ? -2.096 -22.132 40.323 1.00 67.38 182 SER A C 1
ATOM 1482 O O . SER A 1 182 ? -1.873 -21.708 41.452 1.00 67.38 182 SER A O 1
ATOM 1484 N N . ASP A 1 183 ? -1.939 -21.365 39.242 1.00 65.94 183 ASP A N 1
ATOM 1485 C CA . ASP A 1 183 ? -1.412 -19.994 39.299 1.00 65.94 183 ASP A CA 1
ATOM 1486 C C . ASP A 1 183 ? -2.478 -18.991 39.769 1.00 65.94 183 ASP A C 1
ATOM 1488 O O . ASP A 1 183 ? -2.155 -17.970 40.382 1.00 65.94 183 ASP A O 1
ATOM 1492 N N . ILE A 1 184 ? -3.753 -19.321 39.542 1.00 66.56 184 ILE A N 1
ATOM 1493 C CA . ILE A 1 184 ? -4.920 -1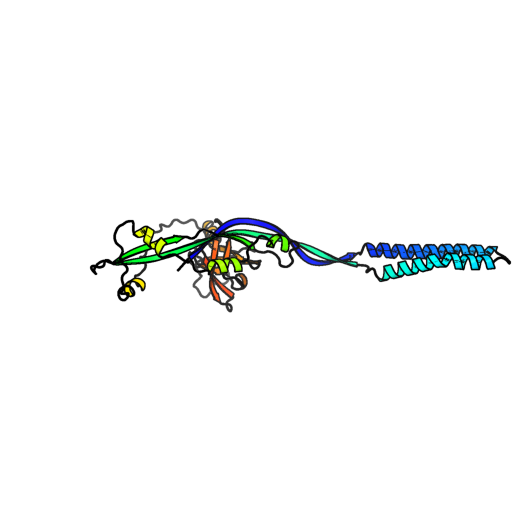8.611 40.083 1.00 66.56 184 ILE A CA 1
ATOM 1494 C C . ILE A 1 184 ? -5.014 -18.873 41.594 1.00 66.56 184 ILE A C 1
ATOM 1496 O O . ILE A 1 184 ? -5.042 -17.953 42.413 1.00 66.56 184 ILE A O 1
ATOM 1500 N N . LEU A 1 185 ? -4.976 -20.148 41.985 1.00 65.44 185 LEU A N 1
ATOM 1501 C CA . LEU A 1 185 ? -5.195 -20.569 43.366 1.00 65.44 185 LEU A CA 1
ATOM 1502 C C . LEU A 1 185 ? -4.033 -20.199 44.300 1.00 65.44 185 LEU A C 1
ATOM 1504 O O . LEU A 1 185 ? -4.285 -19.749 45.415 1.00 65.44 185 LEU A O 1
ATOM 1508 N N . LYS A 1 186 ? -2.769 -20.269 43.854 1.00 63.25 186 LYS A N 1
ATOM 1509 C CA . LYS A 1 186 ? -1.591 -19.882 44.666 1.00 63.25 186 LYS A CA 1
ATOM 1510 C C . LYS A 1 186 ? -1.667 -18.456 45.217 1.00 63.25 186 LYS A C 1
ATOM 1512 O O . LYS A 1 186 ? -1.193 -18.204 46.319 1.00 63.25 186 LYS A O 1
ATOM 1517 N N . ARG A 1 187 ? -2.277 -17.520 44.481 1.00 56.47 187 ARG A N 1
ATOM 1518 C CA . ARG A 1 187 ? -2.456 -16.128 44.939 1.00 56.47 187 ARG A CA 1
ATOM 1519 C C . ARG A 1 187 ? -3.573 -15.966 45.974 1.00 56.47 187 ARG A C 1
ATOM 1521 O O . ARG A 1 187 ? -3.607 -14.951 46.659 1.00 56.47 187 ARG A O 1
ATOM 1528 N N . THR A 1 188 ? -4.444 -16.965 46.103 1.00 53.56 188 THR A N 1
ATOM 1529 C CA . THR A 1 188 ? -5.584 -16.977 47.035 1.00 53.56 188 THR A CA 1
ATOM 1530 C C . THR A 1 188 ? -5.250 -17.749 48.315 1.00 53.56 188 THR A C 1
ATOM 1532 O O . THR A 1 188 ? -5.623 -17.331 49.403 1.00 53.56 188 THR A O 1
ATOM 1535 N N . ILE A 1 189 ? -4.475 -18.834 48.193 1.00 53.94 189 ILE A N 1
ATOM 1536 C CA . ILE A 1 189 ? -4.187 -19.801 49.270 1.00 53.94 189 ILE A CA 1
ATOM 1537 C C . ILE A 1 189 ? -3.272 -19.242 50.381 1.00 53.94 189 ILE A C 1
ATOM 1539 O O . ILE A 1 189 ? -3.214 -19.808 51.468 1.00 53.94 189 ILE A O 1
ATOM 1543 N N . ASN A 1 190 ? -2.644 -18.072 50.203 1.00 50.56 190 ASN A N 1
ATOM 1544 C CA . ASN A 1 190 ? -1.931 -17.398 51.303 1.00 50.56 190 ASN A CA 1
ATOM 1545 C C . ASN A 1 190 ? -2.860 -16.878 52.428 1.00 50.56 190 ASN A C 1
ATOM 1547 O O . ASN A 1 190 ? -2.376 -16.331 53.418 1.00 50.56 190 ASN A O 1
ATOM 1551 N N . LYS A 1 191 ? -4.180 -17.076 52.316 1.00 45.66 191 LYS A N 1
ATOM 1552 C CA . LYS A 1 191 ? -5.133 -17.041 53.431 1.00 45.66 191 LYS A CA 1
ATOM 1553 C C . LYS A 1 191 ? -5.963 -18.334 53.423 1.00 45.66 191 LYS A C 1
ATOM 1555 O O . LYS A 1 191 ? -6.936 -18.402 52.692 1.00 45.66 191 LYS A O 1
ATOM 1560 N N . ALA A 1 192 ? -5.504 -19.316 54.205 1.00 43.62 192 ALA A N 1
ATOM 1561 C CA . ALA A 1 192 ? -6.172 -20.507 54.759 1.00 43.62 192 ALA A CA 1
ATOM 1562 C C . ALA A 1 192 ? -7.276 -21.246 53.953 1.00 43.62 192 ALA A C 1
ATOM 1564 O O . ALA A 1 192 ? -8.283 -20.676 53.554 1.00 43.62 192 ALA A O 1
ATOM 1565 N N . ASP A 1 193 ? -7.091 -22.570 53.857 1.00 44.78 193 ASP A N 1
ATOM 1566 C CA . ASP A 1 193 ? -8.085 -23.638 53.649 1.00 44.78 193 ASP A CA 1
ATOM 1567 C C . ASP A 1 193 ? -9.069 -23.500 52.475 1.00 44.78 193 ASP A C 1
ATOM 1569 O O . ASP A 1 193 ? -10.218 -23.089 52.623 1.00 44.78 193 ASP A O 1
ATOM 1573 N N . VAL A 1 194 ? -8.653 -23.976 51.294 1.00 45.50 194 VAL A N 1
ATOM 1574 C CA . VAL A 1 194 ? -9.547 -24.155 50.138 1.00 45.50 194 VAL A CA 1
ATOM 1575 C C . VAL A 1 194 ? -9.673 -25.644 49.805 1.00 45.50 194 VAL A C 1
ATOM 1577 O O . VAL A 1 194 ? -8.716 -26.263 49.342 1.00 45.50 194 VAL A O 1
ATOM 1580 N N . ALA A 1 195 ? -10.863 -26.213 50.020 1.00 43.53 195 ALA A N 1
ATOM 1581 C CA . ALA A 1 195 ? -11.239 -27.552 49.562 1.00 43.53 195 ALA A CA 1
ATOM 1582 C C . ALA A 1 195 ? -12.087 -27.465 48.278 1.00 43.53 195 ALA A C 1
ATOM 1584 O O . ALA A 1 195 ? -12.944 -26.591 48.152 1.00 43.53 195 ALA A O 1
ATOM 1585 N N . LEU A 1 196 ? -11.845 -28.374 47.326 1.00 40.75 196 LEU A N 1
ATOM 1586 C CA . LEU A 1 196 ? -12.583 -28.478 46.060 1.00 40.75 196 LEU A CA 1
ATOM 1587 C C . LEU A 1 196 ? -14.019 -28.970 46.311 1.00 40.75 196 LEU A C 1
ATOM 1589 O O . LEU A 1 196 ? -14.214 -30.011 46.937 1.00 40.75 196 LEU A O 1
ATOM 1593 N N . VAL A 1 197 ? -15.010 -28.222 45.816 1.00 44.22 197 VAL A N 1
ATOM 1594 C CA . VAL A 1 197 ? -16.445 -28.521 45.964 1.00 44.22 197 VAL A CA 1
ATOM 1595 C C . VAL A 1 197 ? -16.968 -29.258 44.729 1.00 44.22 197 VAL A C 1
ATOM 1597 O O . VAL A 1 197 ? -16.615 -28.920 43.602 1.00 44.22 197 VAL A O 1
ATOM 1600 N N . SER A 1 198 ? -17.792 -30.281 44.962 1.00 42.97 198 SER A N 1
ATOM 1601 C CA . SER A 1 198 ? -18.245 -31.273 43.980 1.00 42.97 198 SER A CA 1
ATOM 1602 C C . SER A 1 198 ? -19.676 -31.073 43.466 1.00 42.97 198 SER A C 1
ATOM 1604 O O . SER A 1 198 ? -20.178 -31.956 42.778 1.00 42.97 198 SER A O 1
ATOM 1606 N N . ASP A 1 199 ? -20.345 -29.961 43.783 1.00 46.00 199 ASP A N 1
ATOM 1607 C CA . ASP A 1 199 ? -21.724 -29.719 43.337 1.00 46.00 199 ASP A CA 1
ATOM 1608 C C . ASP A 1 199 ? -21.907 -28.294 42.783 1.00 46.00 199 ASP A C 1
ATOM 1610 O O . ASP A 1 199 ? -21.517 -27.309 43.410 1.00 46.00 199 ASP A O 1
ATOM 1614 N N . VAL A 1 200 ? -22.427 -28.211 41.553 1.00 46.66 200 VAL A N 1
ATOM 1615 C CA . VAL A 1 200 ? -22.289 -27.080 40.603 1.00 46.66 200 VAL A CA 1
ATOM 1616 C C . VAL A 1 200 ? -23.596 -26.282 40.450 1.00 46.66 200 VAL A C 1
ATOM 1618 O O . VAL A 1 200 ? -23.619 -25.188 39.887 1.00 46.66 200 VAL A O 1
ATOM 1621 N N . THR A 1 201 ? -24.696 -26.799 40.991 1.00 46.25 201 THR A N 1
ATOM 1622 C CA . THR A 1 201 ? -26.067 -26.363 40.680 1.00 46.25 201 THR A CA 1
ATOM 1623 C C . THR A 1 201 ? -26.472 -25.008 41.281 1.00 46.25 201 THR A C 1
ATOM 1625 O O . THR A 1 201 ? -27.358 -24.346 40.753 1.00 46.25 201 THR A O 1
ATOM 1628 N N . SER A 1 202 ? -25.789 -24.521 42.322 1.00 46.91 202 SER A N 1
ATOM 1629 C CA . SER A 1 202 ? -26.039 -23.202 42.940 1.00 46.91 202 SER A CA 1
ATOM 1630 C C . SER A 1 202 ? -25.174 -22.061 42.375 1.00 46.91 202 SER A C 1
ATOM 1632 O O . SER A 1 202 ? -25.381 -20.892 42.710 1.00 46.91 202 SER A O 1
ATOM 1634 N N . ILE A 1 203 ? -24.215 -22.377 41.496 1.00 49.50 203 ILE A N 1
ATOM 1635 C CA . ILE A 1 203 ? -23.280 -21.413 40.888 1.00 49.50 203 ILE A CA 1
ATOM 1636 C C . ILE A 1 203 ? -23.870 -20.816 39.593 1.00 49.50 203 ILE A C 1
ATOM 1638 O O . ILE A 1 203 ? -23.598 -19.666 39.241 1.00 49.50 203 ILE A O 1
ATOM 1642 N N . GLU A 1 204 ? -24.744 -21.561 38.915 1.00 45.44 204 GLU A N 1
ATOM 1643 C CA . GLU A 1 204 ? -25.334 -21.217 37.614 1.00 45.44 204 GLU A CA 1
ATOM 1644 C C . GLU A 1 204 ? -26.152 -19.908 37.653 1.00 45.44 204 GLU A C 1
ATOM 1646 O O . GLU A 1 204 ? -25.998 -19.036 36.796 1.00 45.44 204 GLU A O 1
ATOM 1651 N N . SER A 1 205 ? -26.919 -19.683 38.723 1.00 44.50 205 SER A N 1
ATOM 1652 C CA . SER A 1 205 ? -27.718 -18.466 38.933 1.00 44.50 205 SER A CA 1
ATOM 1653 C C . SER A 1 205 ? -26.895 -17.218 39.285 1.00 44.50 205 SER A C 1
ATOM 1655 O O . SER A 1 205 ? -27.353 -16.101 39.055 1.00 44.50 205 SER A O 1
ATOM 1657 N N . ALA A 1 206 ? -25.672 -17.378 39.805 1.00 47.00 206 ALA A N 1
ATOM 1658 C CA . ALA A 1 206 ? -24.762 -16.263 40.090 1.00 47.00 206 ALA A CA 1
ATOM 1659 C C . ALA A 1 206 ? -23.912 -15.863 38.866 1.00 47.00 206 ALA A C 1
ATOM 1661 O O . ALA A 1 206 ? -23.513 -14.702 38.746 1.00 47.00 206 ALA A O 1
ATOM 1662 N N . ILE A 1 207 ? -23.662 -16.806 37.947 1.00 48.78 207 ILE A N 1
ATOM 1663 C CA . ILE A 1 207 ? -22.923 -16.592 36.691 1.00 48.78 207 ILE A CA 1
ATOM 1664 C C . ILE A 1 207 ? -23.795 -15.900 35.628 1.00 48.78 207 ILE A C 1
ATOM 1666 O O . ILE A 1 207 ? -23.287 -15.072 34.873 1.00 48.78 207 ILE A O 1
ATOM 1670 N N . LEU A 1 208 ? -25.104 -16.172 35.595 1.00 49.94 208 LEU A N 1
ATOM 1671 C CA . LEU A 1 208 ? -26.044 -15.630 34.596 1.00 49.94 208 LEU A CA 1
ATOM 1672 C C . LEU A 1 208 ? -26.469 -14.160 34.821 1.00 49.94 208 LEU A C 1
ATOM 1674 O O . LEU A 1 208 ? -27.241 -13.623 34.033 1.00 49.94 208 LEU A O 1
ATOM 1678 N N . GLY A 1 209 ? -25.944 -13.508 35.866 1.00 41.59 209 GLY A N 1
ATOM 1679 C CA . GLY A 1 209 ? -25.958 -12.065 36.143 1.00 41.59 209 GLY A CA 1
ATOM 1680 C C . GLY A 1 209 ? -26.931 -11.171 35.359 1.00 41.59 209 GLY A C 1
ATOM 1681 O O . GLY A 1 209 ? -26.499 -10.373 34.530 1.00 41.59 209 GLY A O 1
ATOM 1682 N N . THR A 1 210 ? -28.218 -11.175 35.709 1.00 41.44 210 THR A N 1
ATOM 1683 C CA . THR A 1 210 ? -29.091 -10.018 35.468 1.00 41.44 210 THR A CA 1
ATOM 1684 C C . THR A 1 210 ? -28.984 -9.065 36.653 1.00 41.44 210 THR A C 1
ATOM 1686 O O . THR A 1 210 ? -29.633 -9.263 37.681 1.00 41.44 210 THR A O 1
ATOM 1689 N N . THR A 1 211 ? -28.176 -8.007 36.544 1.00 33.72 211 THR A N 1
ATOM 1690 C CA . THR A 1 211 ? -28.366 -6.816 37.391 1.00 33.72 211 THR A CA 1
ATOM 1691 C C . THR A 1 211 ? -27.985 -5.531 36.638 1.00 33.72 211 THR A C 1
ATOM 1693 O O . THR A 1 211 ? -26.960 -5.521 35.953 1.00 33.72 211 THR A O 1
ATOM 1696 N N . PRO A 1 212 ? -28.798 -4.456 36.717 1.00 34.22 212 PRO A N 1
ATOM 1697 C CA . PRO A 1 212 ? -28.689 -3.281 35.849 1.00 34.22 212 PRO A CA 1
ATOM 1698 C C . PRO A 1 212 ? -27.504 -2.376 36.199 1.00 34.22 212 PRO A C 1
ATOM 1700 O O . PRO A 1 212 ? -27.218 -2.122 37.368 1.00 34.22 212 PRO A O 1
ATOM 1703 N N . GLN A 1 213 ? -26.859 -1.827 35.166 1.00 31.27 213 GLN A N 1
ATOM 1704 C CA . GLN A 1 213 ? -25.832 -0.794 35.290 1.00 31.27 213 GLN A CA 1
ATOM 1705 C C . GLN A 1 213 ? -26.381 0.449 36.011 1.00 31.27 213 GLN A C 1
ATOM 1707 O O . GLN A 1 213 ? -27.339 1.082 35.563 1.00 31.27 213 GLN A O 1
ATOM 1712 N N . GLN A 1 214 ? -25.737 0.817 37.120 1.00 30.75 214 GLN A N 1
ATOM 1713 C CA . GLN A 1 214 ? -25.961 2.079 37.818 1.00 30.75 214 GLN A CA 1
ATOM 1714 C C . GLN A 1 214 ? -25.529 3.263 36.942 1.00 30.75 214 GLN A C 1
ATOM 1716 O O . GLN A 1 214 ? -24.382 3.359 36.504 1.00 30.75 214 GLN A O 1
ATOM 1721 N N . LYS A 1 215 ? -26.471 4.187 36.722 1.00 29.16 215 LYS A N 1
ATOM 1722 C CA . LYS A 1 215 ? -26.245 5.507 36.127 1.00 29.16 215 LYS A CA 1
ATOM 1723 C C . LYS A 1 215 ? -25.374 6.352 37.058 1.00 29.16 215 LYS A C 1
ATOM 1725 O O . LYS A 1 215 ? -25.773 6.647 38.180 1.00 29.16 215 LYS A O 1
ATOM 1730 N N . ILE A 1 216 ? -24.226 6.797 36.557 1.00 30.52 216 ILE A N 1
ATOM 1731 C CA . ILE A 1 216 ? -23.435 7.865 37.169 1.00 30.52 216 ILE A CA 1
ATOM 1732 C C . ILE A 1 216 ? -23.930 9.187 36.579 1.00 30.52 216 ILE A C 1
ATOM 1734 O O . ILE A 1 216 ? -23.708 9.480 35.405 1.00 30.52 216 ILE A O 1
ATOM 1738 N N . SER A 1 217 ? -24.621 9.974 37.398 1.00 30.86 217 SER A N 1
ATOM 1739 C CA . SER A 1 217 ? -25.008 11.349 37.086 1.00 30.86 217 SER A CA 1
ATOM 1740 C C . SER A 1 217 ? -23.811 12.280 37.274 1.00 30.86 217 SER A C 1
ATOM 1742 O O . SER A 1 217 ? -23.207 12.295 38.346 1.00 30.86 217 SER A O 1
ATOM 1744 N N . ARG A 1 218 ? -23.500 13.110 36.274 1.00 30.11 218 ARG A N 1
ATOM 1745 C CA . ARG A 1 218 ? -22.739 14.352 36.469 1.00 30.11 218 ARG A CA 1
ATOM 1746 C C . ARG A 1 218 ? -23.402 15.478 35.685 1.00 30.11 218 ARG A C 1
ATOM 1748 O O . ARG A 1 218 ? -23.629 15.357 34.485 1.00 30.11 218 ARG A O 1
ATOM 1755 N N . GLN A 1 219 ? -23.752 16.533 36.415 1.00 34.34 219 GLN A N 1
ATOM 1756 C CA . GLN A 1 219 ? -24.248 17.804 35.899 1.00 34.34 219 GLN A CA 1
ATOM 1757 C C . GLN A 1 219 ? -23.135 18.507 35.112 1.00 34.34 219 GLN A C 1
ATOM 1759 O O . GLN A 1 219 ? -21.989 18.530 35.558 1.00 34.34 219 GLN A O 1
ATOM 1764 N N . ALA A 1 220 ? -23.486 19.095 33.970 1.00 29.08 220 ALA A N 1
ATOM 1765 C CA . ALA A 1 220 ? -22.636 20.016 33.227 1.00 29.08 220 ALA A CA 1
ATOM 1766 C C . ALA A 1 220 ? -23.290 21.404 33.260 1.00 29.08 220 ALA A C 1
ATOM 1768 O O . ALA A 1 220 ? -24.433 21.565 32.832 1.00 29.08 220 ALA A O 1
ATOM 1769 N N . GLY A 1 221 ? -22.569 22.378 33.817 1.00 27.92 221 GLY A N 1
ATOM 1770 C CA . GLY A 1 221 ? -22.871 23.799 33.676 1.00 27.92 221 GLY A CA 1
ATOM 1771 C C . GLY A 1 221 ? -22.391 24.289 32.314 1.00 27.92 221 GLY A C 1
ATOM 1772 O O . GLY A 1 221 ? -21.325 23.891 31.850 1.00 27.92 221 GLY A O 1
ATOM 1773 N N . ALA A 1 222 ? -23.211 25.113 31.670 1.00 30.38 222 ALA A N 1
ATOM 1774 C CA . ALA A 1 222 ? -22.960 25.671 30.353 1.00 30.38 222 ALA A CA 1
ATOM 1775 C C . ALA A 1 222 ? -22.271 27.037 30.449 1.00 30.38 222 ALA A C 1
ATOM 1777 O O . ALA A 1 222 ? -22.701 27.891 31.226 1.00 30.38 222 ALA A O 1
ATOM 1778 N N . THR A 1 223 ? -21.312 27.280 29.558 1.00 29.09 223 THR A N 1
ATOM 1779 C CA . THR A 1 223 ? -20.968 28.633 29.110 1.00 29.09 223 THR A CA 1
ATOM 1780 C C . THR A 1 223 ? -20.608 28.600 27.626 1.00 29.09 223 THR A C 1
ATOM 1782 O O . THR A 1 223 ? -19.907 27.704 27.172 1.00 29.09 223 THR A O 1
ATOM 1785 N N . LYS A 1 224 ? -21.168 29.561 26.885 1.00 38.06 224 LYS A N 1
ATOM 1786 C CA . LYS A 1 224 ? -21.132 29.733 25.424 1.00 38.06 224 LYS A CA 1
ATOM 1787 C C . LYS A 1 224 ? -19.813 30.341 24.934 1.00 38.06 224 LYS A C 1
ATOM 1789 O O . LYS A 1 224 ? -19.449 31.366 25.504 1.00 38.06 224 LYS A O 1
ATOM 1794 N N . GLN A 1 225 ? -19.245 29.856 23.818 1.00 34.38 225 GLN A N 1
ATOM 1795 C CA . GLN A 1 225 ? -18.533 30.658 22.794 1.00 34.38 225 GLN A CA 1
ATOM 1796 C C . GLN A 1 225 ? -18.639 29.975 21.405 1.00 34.38 225 GLN A C 1
ATOM 1798 O O . GLN A 1 225 ? -18.066 28.920 21.176 1.00 34.38 225 GLN A O 1
ATOM 1803 N N . GLU A 1 226 ? -19.417 30.548 20.477 1.00 49.91 226 GLU A N 1
ATOM 1804 C CA . GLU A 1 226 ? -20.133 29.758 19.453 1.00 49.91 226 GLU A CA 1
ATOM 1805 C C . GLU A 1 226 ? -19.442 29.485 18.100 1.00 49.91 226 GLU A C 1
ATOM 1807 O O . GLU A 1 226 ? -19.831 28.506 17.480 1.00 49.91 226 GLU A O 1
ATOM 1812 N N . ASP A 1 227 ? -18.387 30.177 17.649 1.00 42.06 227 ASP A N 1
ATOM 1813 C CA . ASP A 1 227 ? -17.945 29.980 16.241 1.00 42.06 227 ASP A CA 1
ATOM 1814 C C . ASP A 1 227 ? -16.568 29.311 16.040 1.00 42.06 227 ASP A C 1
ATOM 1816 O O . ASP A 1 227 ? -16.351 28.629 15.039 1.00 42.06 227 ASP A O 1
ATOM 1820 N N . GLY A 1 228 ? -15.642 29.398 17.003 1.00 47.34 228 GLY A N 1
ATOM 1821 C CA . GLY A 1 228 ? -14.358 28.666 16.949 1.00 47.34 228 GLY A CA 1
ATOM 1822 C C . GLY A 1 228 ? -14.418 27.251 17.544 1.00 47.34 228 GLY A C 1
ATOM 1823 O O . GLY A 1 228 ? -13.620 26.375 17.199 1.00 47.34 228 GLY A O 1
ATOM 1824 N N . GLU A 1 229 ? -15.381 27.012 18.436 1.00 54.41 229 GLU A N 1
ATOM 1825 C CA . GLU A 1 229 ? -15.536 25.760 19.182 1.00 54.41 229 GLU A CA 1
ATOM 1826 C C . GLU A 1 229 ? -16.194 24.661 18.336 1.00 54.41 229 GLU A C 1
ATOM 1828 O O . GLU A 1 229 ? -15.823 23.493 18.445 1.00 54.41 229 GLU A O 1
ATOM 1833 N N . LEU A 1 230 ? -17.114 25.026 17.433 1.00 54.75 230 LEU A N 1
ATOM 1834 C CA . LEU A 1 230 ? -17.809 24.075 16.560 1.00 54.75 230 LEU A CA 1
ATOM 1835 C C . LEU A 1 230 ? -16.856 23.370 15.590 1.00 54.75 230 LEU A C 1
ATOM 1837 O O . LEU A 1 230 ? -16.928 22.149 15.455 1.00 54.75 230 LEU A O 1
ATOM 1841 N N . VAL A 1 231 ? -15.921 24.107 14.984 1.00 58.69 231 VAL A N 1
ATOM 1842 C CA . VAL A 1 231 ? -14.904 23.531 14.089 1.00 58.69 231 VAL A CA 1
ATOM 1843 C C . VAL A 1 231 ? -13.977 22.596 14.868 1.00 58.69 231 VAL A C 1
ATOM 1845 O O . VAL A 1 231 ? -13.740 21.469 14.446 1.00 58.69 231 VAL A O 1
ATOM 1848 N N . ASN A 1 232 ? -13.516 23.006 16.054 1.00 62.00 232 ASN A N 1
ATOM 1849 C CA . ASN A 1 232 ? -12.649 22.176 16.897 1.00 62.00 232 ASN A CA 1
ATOM 1850 C C . ASN A 1 232 ? -13.374 20.907 17.387 1.00 62.00 232 ASN A C 1
ATOM 1852 O O . ASN A 1 232 ? -12.813 19.813 17.379 1.00 62.00 232 ASN A O 1
ATOM 1856 N N . LYS A 1 233 ? -14.661 21.021 17.735 1.00 70.38 233 LYS A N 1
ATOM 1857 C CA . LYS A 1 233 ? -15.498 19.879 18.113 1.00 70.38 233 LYS A CA 1
ATOM 1858 C C . LYS A 1 233 ? -15.687 18.902 16.955 1.00 70.38 233 LYS A C 1
ATOM 1860 O O . LYS A 1 233 ? -15.564 17.696 17.157 1.00 70.38 233 LYS A O 1
ATOM 1865 N N . GLN A 1 234 ? -15.959 19.400 15.750 1.00 72.50 234 GLN A N 1
ATOM 1866 C CA . GLN A 1 234 ? -16.101 18.560 14.562 1.00 72.50 234 GLN A CA 1
ATOM 1867 C C . GLN A 1 234 ? -14.783 17.859 14.204 1.00 72.50 234 GLN A C 1
ATOM 1869 O O . GLN A 1 234 ? -14.801 16.661 13.942 1.00 72.50 234 GLN A O 1
ATOM 1874 N N . LEU A 1 235 ? -13.642 18.550 14.291 1.00 72.75 235 LEU A N 1
ATOM 1875 C CA . LEU A 1 235 ? -12.319 17.957 14.052 1.00 72.75 235 LEU A CA 1
ATOM 1876 C C . LEU A 1 235 ? -11.975 16.850 15.059 1.00 72.75 235 LEU A C 1
ATOM 1878 O O . LEU A 1 235 ? -11.462 15.811 14.666 1.00 72.75 235 LEU A O 1
ATOM 1882 N N . ARG A 1 236 ? -12.334 17.012 16.339 1.00 79.31 236 ARG A N 1
ATOM 1883 C CA . ARG A 1 236 ? -12.167 15.966 17.373 1.00 79.31 236 ARG A CA 1
ATOM 1884 C C . ARG A 1 236 ? -13.107 14.771 17.207 1.00 79.31 236 ARG A C 1
ATOM 1886 O O . ARG A 1 236 ? -12.896 13.729 17.826 1.00 79.31 236 ARG A O 1
ATOM 1893 N N . SER A 1 237 ? -14.163 14.933 16.414 1.00 86.38 237 SER A N 1
ATOM 1894 C CA . SER A 1 237 ? -15.144 13.881 16.148 1.00 86.38 237 SER A CA 1
ATOM 1895 C C . SER A 1 237 ? -14.789 13.047 14.913 1.00 86.38 237 SER A C 1
ATOM 1897 O O . SER A 1 237 ? -15.386 11.990 14.717 1.00 86.38 237 SER A O 1
ATOM 1899 N N . VAL A 1 238 ? -13.852 13.516 14.082 1.00 88.94 238 VAL A N 1
ATOM 1900 C CA . VAL A 1 238 ? -13.441 12.891 12.819 1.00 88.94 238 VAL A CA 1
ATOM 1901 C C . VAL A 1 238 ? -12.077 12.221 12.988 1.00 88.94 238 VAL A C 1
ATOM 1903 O O . VAL A 1 238 ? -11.182 12.757 13.634 1.00 88.94 238 VAL A O 1
ATOM 1906 N N . LEU A 1 239 ? -11.923 11.034 12.406 1.00 90.06 239 LEU A N 1
ATOM 1907 C CA . LEU A 1 239 ? -10.707 10.231 12.440 1.00 90.06 239 LEU A CA 1
ATOM 1908 C C . LEU A 1 239 ? -10.266 9.886 11.019 1.00 90.06 239 LEU A C 1
ATOM 1910 O O . LEU A 1 239 ? -11.099 9.659 10.136 1.00 90.06 239 LEU A O 1
ATOM 1914 N N . VAL A 1 240 ? -8.956 9.765 10.827 1.00 89.06 240 VAL A N 1
ATOM 1915 C CA . VAL A 1 240 ? -8.373 9.209 9.601 1.00 89.06 240 VAL A CA 1
ATOM 1916 C C . VAL A 1 240 ? -8.344 7.693 9.729 1.00 89.06 240 VAL A C 1
ATOM 1918 O O . VAL A 1 240 ? -7.785 7.172 10.686 1.00 89.06 240 VAL A O 1
ATOM 1921 N N . VAL A 1 241 ? -8.934 6.972 8.782 1.00 88.62 241 VAL A N 1
ATOM 1922 C CA . VAL A 1 241 ? -8.903 5.506 8.749 1.00 88.62 241 VAL A CA 1
ATOM 1923 C C . VAL A 1 241 ? -7.692 5.054 7.954 1.00 88.62 241 VAL A C 1
ATOM 1925 O O . VAL A 1 241 ? -7.531 5.445 6.800 1.00 88.62 241 VAL A O 1
ATOM 1928 N N . LEU A 1 242 ? -6.874 4.195 8.550 1.00 85.62 242 LEU A N 1
ATOM 1929 C CA . LEU A 1 242 ? -5.704 3.589 7.932 1.00 85.62 242 LEU A CA 1
ATOM 1930 C C . LEU A 1 242 ? -5.938 2.081 7.832 1.00 85.62 242 LEU A C 1
ATOM 1932 O O . LEU A 1 242 ? -5.826 1.335 8.809 1.00 85.62 242 LEU A O 1
ATOM 1936 N N . ASN A 1 243 ? -6.298 1.627 6.634 1.00 84.31 243 ASN A N 1
ATOM 1937 C CA . ASN A 1 243 ? -6.502 0.215 6.349 1.00 84.31 243 ASN A CA 1
ATOM 1938 C C . ASN A 1 243 ? -5.142 -0.454 6.038 1.00 84.31 243 ASN A C 1
ATOM 1940 O O . ASN A 1 243 ? -4.424 0.014 5.146 1.00 84.31 243 ASN A O 1
ATOM 1944 N N . PRO A 1 244 ? -4.784 -1.570 6.709 1.00 73.19 244 PRO A N 1
ATOM 1945 C CA . PRO A 1 244 ? -3.595 -2.367 6.386 1.00 73.19 244 PRO A CA 1
ATOM 1946 C C . PRO A 1 244 ? -3.473 -2.744 4.900 1.00 73.19 244 PRO A C 1
ATOM 1948 O O . PRO A 1 244 ? -2.372 -2.806 4.359 1.00 73.19 244 PRO A O 1
ATOM 1951 N N . GLY A 1 245 ? -4.602 -2.945 4.212 1.00 71.12 245 GLY A N 1
ATOM 1952 C CA . GLY A 1 245 ? -4.680 -3.223 2.776 1.00 71.12 245 GLY A CA 1
ATOM 1953 C C . GLY A 1 245 ? -4.311 -2.045 1.864 1.00 71.12 245 GLY A C 1
ATOM 1954 O O . GLY A 1 245 ? -4.267 -2.216 0.646 1.00 71.12 245 GLY A O 1
ATOM 1955 N N . GLY A 1 246 ? -4.025 -0.872 2.437 1.00 68.88 246 GLY A N 1
ATOM 1956 C CA . GLY A 1 246 ? -3.578 0.330 1.732 1.00 68.88 246 GLY A CA 1
ATOM 1957 C C . GLY A 1 246 ? -4.672 1.351 1.425 1.00 68.88 246 GLY A C 1
ATOM 1958 O O . GLY A 1 246 ? -4.405 2.311 0.711 1.00 68.88 246 GLY A O 1
ATOM 1959 N N . GLY A 1 247 ? -5.882 1.161 1.954 1.00 74.62 247 GLY A N 1
ATOM 1960 C CA . GLY A 1 247 ? -6.945 2.165 1.897 1.00 74.62 247 GLY A CA 1
ATOM 1961 C C . GLY A 1 247 ? -6.754 3.244 2.963 1.00 74.62 247 GLY A C 1
ATOM 1962 O O . GLY A 1 247 ? -6.477 2.930 4.119 1.00 74.62 247 GLY A O 1
ATOM 1963 N N . ILE A 1 248 ? -6.926 4.505 2.579 1.00 82.75 248 ILE A N 1
ATOM 1964 C CA . ILE A 1 248 ? -7.069 5.628 3.509 1.00 82.75 248 ILE A CA 1
ATOM 1965 C C . ILE A 1 248 ? -8.507 6.122 3.388 1.00 82.75 248 ILE A C 1
ATOM 1967 O O . ILE A 1 248 ? -9.071 6.136 2.294 1.00 82.75 248 ILE A O 1
ATOM 1971 N N . GLY A 1 249 ? -9.119 6.483 4.507 1.00 87.00 249 GLY A N 1
ATOM 1972 C CA . GLY A 1 249 ? -10.472 7.019 4.509 1.00 87.00 249 GLY A CA 1
ATOM 1973 C C . GLY A 1 249 ? -10.744 7.900 5.712 1.00 87.00 249 GLY A C 1
ATOM 1974 O O . GLY A 1 249 ? -9.845 8.263 6.466 1.00 87.00 249 GLY A O 1
ATOM 1975 N N . THR A 1 250 ? -12.015 8.234 5.896 1.00 89.88 250 THR A N 1
ATOM 1976 C CA . THR A 1 250 ? -12.481 9.063 7.008 1.00 89.88 250 THR A CA 1
ATOM 1977 C C . THR A 1 250 ? -13.543 8.307 7.803 1.00 89.88 250 THR A C 1
ATOM 1979 O O . THR A 1 250 ? -14.362 7.578 7.239 1.00 89.88 250 THR A O 1
ATOM 1982 N N . ALA A 1 251 ? -13.529 8.469 9.121 1.00 91.94 251 ALA A N 1
ATOM 1983 C CA . ALA A 1 251 ? -14.564 7.984 10.023 1.00 91.94 251 ALA A CA 1
ATOM 1984 C C . ALA A 1 251 ? -14.980 9.090 10.992 1.00 91.94 251 ALA A C 1
ATOM 1986 O O . ALA A 1 251 ? -14.238 10.045 11.200 1.00 91.94 251 ALA A O 1
ATOM 1987 N N . PHE A 1 252 ? -16.145 8.953 11.618 1.00 93.25 252 PHE A N 1
ATOM 1988 C CA . PHE A 1 252 ? -16.560 9.863 12.685 1.00 93.25 252 PHE A CA 1
ATOM 1989 C C . PHE A 1 252 ? -17.276 9.139 13.821 1.00 93.25 252 PHE A C 1
ATOM 1991 O O . PHE A 1 252 ? -17.949 8.131 13.601 1.00 93.25 252 PHE A O 1
ATOM 1998 N N . TYR A 1 253 ? -17.148 9.659 15.040 1.00 92.19 253 TYR A N 1
ATOM 1999 C CA . TYR A 1 253 ? -17.800 9.103 16.225 1.00 92.19 253 TYR A CA 1
ATOM 2000 C C . TYR A 1 253 ? -19.328 9.245 16.150 1.00 92.19 253 TYR A C 1
ATOM 2002 O O . TYR A 1 253 ? -19.863 10.340 15.968 1.00 92.19 253 TYR A O 1
ATOM 2010 N N . VAL A 1 254 ? -20.037 8.131 16.348 1.00 93.19 254 VAL A N 1
ATOM 2011 C CA . VAL A 1 254 ? -21.507 8.061 16.494 1.00 93.19 254 VAL A CA 1
ATOM 2012 C C . VAL A 1 254 ? -21.930 7.748 17.929 1.00 93.19 254 VAL A C 1
ATOM 2014 O O . VAL A 1 254 ? -23.006 8.143 18.374 1.00 93.19 254 VAL A O 1
ATOM 2017 N N . THR A 1 255 ? -21.055 7.086 18.684 1.00 92.31 255 THR A N 1
ATOM 2018 C CA . THR A 1 255 ? -21.080 7.012 20.150 1.00 92.31 255 THR A CA 1
ATOM 2019 C C . THR A 1 255 ? -19.676 7.309 20.668 1.00 92.31 255 THR A C 1
ATOM 2021 O O . THR A 1 255 ? -18.770 7.569 19.883 1.00 92.31 255 THR A O 1
ATOM 2024 N N . LYS A 1 256 ? -19.475 7.297 21.993 1.00 90.56 256 LYS A N 1
ATOM 2025 C CA . LYS A 1 256 ? -18.162 7.603 22.581 1.00 90.56 256 LYS A CA 1
ATOM 2026 C C . LYS A 1 256 ? -17.049 6.678 22.090 1.00 90.56 256 LYS A C 1
ATOM 2028 O O . LYS A 1 256 ? -15.909 7.106 22.063 1.00 90.56 256 LYS A O 1
ATOM 2033 N N . ASP A 1 257 ? -17.371 5.437 21.744 1.00 91.69 257 ASP A N 1
ATOM 2034 C CA . ASP A 1 257 ? -16.430 4.366 21.404 1.00 91.69 257 ASP A CA 1
ATOM 2035 C C . ASP A 1 257 ? -16.767 3.665 20.076 1.00 91.69 257 ASP A C 1
ATOM 2037 O O . ASP A 1 257 ? -16.168 2.642 19.750 1.00 91.69 257 ASP A O 1
ATOM 2041 N N . ILE A 1 258 ? -17.743 4.174 19.316 1.00 93.75 258 ILE A N 1
ATOM 2042 C CA . ILE A 1 258 ? -18.135 3.629 18.013 1.00 93.75 258 ILE A CA 1
ATOM 2043 C C . ILE A 1 258 ? -18.027 4.727 16.970 1.00 93.75 258 ILE A C 1
ATOM 2045 O O . ILE A 1 258 ? -18.592 5.811 17.133 1.00 93.75 258 ILE A O 1
ATOM 2049 N N . VAL A 1 259 ? -17.354 4.399 15.874 1.00 95.12 259 VAL A N 1
ATOM 2050 C CA . VAL A 1 259 ? -17.213 5.250 14.699 1.00 95.12 259 VAL A CA 1
ATOM 2051 C C . VAL A 1 259 ? -17.943 4.640 13.505 1.00 95.12 259 VAL A C 1
ATOM 2053 O O . VAL A 1 259 ? -18.059 3.416 13.387 1.00 95.12 259 VAL A O 1
ATOM 2056 N N . LEU A 1 260 ? -18.443 5.505 12.627 1.00 94.75 260 LEU A N 1
ATOM 2057 C CA . LEU A 1 260 ? -19.058 5.150 11.354 1.00 94.75 260 LEU A CA 1
ATOM 2058 C C . LEU A 1 260 ? -18.120 5.540 10.209 1.00 94.75 260 LEU A C 1
ATOM 2060 O O . LEU A 1 260 ? -17.538 6.625 10.215 1.00 94.75 260 LEU A O 1
ATOM 2064 N N . THR A 1 261 ? -17.984 4.652 9.230 1.00 94.50 261 THR A N 1
ATOM 2065 C CA . THR A 1 261 ? -17.225 4.871 7.992 1.00 94.50 261 THR A CA 1
ATOM 2066 C C . THR A 1 261 ? -17.867 4.093 6.843 1.00 94.50 261 THR A C 1
ATOM 2068 O O . THR A 1 261 ? -18.868 3.396 7.043 1.00 94.50 261 THR A O 1
ATOM 2071 N N . ASN A 1 262 ? -17.305 4.206 5.645 1.00 93.81 262 ASN A N 1
ATOM 2072 C CA . ASN A 1 262 ? -17.758 3.453 4.488 1.00 93.81 262 ASN A CA 1
ATOM 2073 C C . ASN A 1 262 ? -17.274 1.996 4.526 1.00 93.81 262 ASN A C 1
ATOM 2075 O O . ASN A 1 262 ? -16.175 1.703 5.004 1.00 93.81 262 ASN A O 1
ATOM 2079 N N . TYR A 1 263 ? -18.068 1.070 3.984 1.00 92.25 263 TYR A N 1
ATOM 2080 C CA . TYR A 1 263 ? -17.682 -0.343 3.909 1.00 92.25 263 TYR A CA 1
ATOM 2081 C C . TYR A 1 263 ? -16.444 -0.543 3.023 1.00 92.25 263 TYR A C 1
ATOM 2083 O O . TYR A 1 263 ? -15.527 -1.264 3.418 1.00 92.25 263 TYR A O 1
ATOM 2091 N N . HIS A 1 264 ? -16.369 0.134 1.875 1.00 90.44 264 HIS A N 1
ATOM 2092 C CA . HIS A 1 264 ? -15.224 0.014 0.966 1.00 90.44 264 HIS A CA 1
ATOM 2093 C C . HIS A 1 264 ? -13.892 0.476 1.588 1.00 90.44 264 HIS A C 1
ATOM 2095 O O . HIS A 1 264 ? -12.833 -0.013 1.201 1.00 90.44 264 HIS A O 1
ATOM 2101 N N . VAL A 1 265 ? -13.920 1.379 2.579 1.00 89.38 265 VAL A N 1
ATOM 2102 C CA . VAL A 1 265 ? -12.713 1.836 3.297 1.00 89.38 265 VAL A CA 1
ATOM 2103 C C . VAL A 1 265 ? -12.134 0.715 4.159 1.00 89.38 265 VAL A C 1
ATOM 2105 O O . VAL A 1 265 ? -10.917 0.617 4.323 1.00 89.38 265 VAL A O 1
ATOM 2108 N N . ILE A 1 266 ? -12.994 -0.151 4.700 1.00 88.62 266 ILE A N 1
ATOM 2109 C CA . ILE A 1 266 ? -12.625 -1.188 5.673 1.00 88.62 266 ILE A CA 1
ATOM 2110 C C . ILE A 1 266 ? -12.551 -2.588 5.063 1.00 88.62 266 ILE A C 1
ATOM 2112 O O . ILE A 1 266 ? -12.358 -3.574 5.773 1.00 88.62 266 ILE A O 1
ATOM 2116 N N . GLU A 1 267 ? -12.706 -2.693 3.744 1.00 85.19 267 GLU A N 1
ATOM 2117 C CA . GLU A 1 267 ? -12.731 -3.971 3.047 1.00 85.19 267 GLU A CA 1
ATOM 2118 C C . GLU A 1 267 ? -11.431 -4.767 3.263 1.00 85.19 267 GLU A C 1
ATOM 2120 O O . GLU A 1 267 ? -10.324 -4.223 3.305 1.00 85.19 267 GLU A O 1
ATOM 2125 N N . GLY A 1 268 ? -11.581 -6.084 3.428 1.00 79.88 268 GLY A N 1
ATOM 2126 C CA . GLY A 1 268 ? -10.462 -7.015 3.581 1.00 79.88 268 GLY A CA 1
ATOM 2127 C C . GLY A 1 268 ? -9.830 -7.069 4.976 1.00 79.88 268 GLY A C 1
ATOM 2128 O O . GLY A 1 268 ? -8.914 -7.862 5.171 1.00 79.88 268 GLY A O 1
ATOM 2129 N N . THR A 1 269 ? -10.315 -6.292 5.952 1.00 81.69 269 THR A N 1
ATOM 2130 C CA . THR A 1 269 ? -9.808 -6.327 7.332 1.00 81.69 269 THR A CA 1
ATOM 2131 C C . THR A 1 269 ? -10.924 -6.229 8.375 1.00 81.69 269 THR A C 1
ATOM 2133 O O . THR A 1 269 ? -11.972 -5.629 8.152 1.00 81.69 269 THR A O 1
ATOM 2136 N N . ASN A 1 270 ? -10.691 -6.822 9.547 1.00 83.69 270 ASN A N 1
ATOM 2137 C CA . ASN A 1 270 ? -11.559 -6.679 10.721 1.00 83.69 270 ASN A CA 1
ATOM 2138 C C . ASN A 1 270 ? -11.022 -5.653 11.731 1.00 83.69 270 ASN A C 1
ATOM 2140 O O . ASN A 1 270 ? -11.719 -5.333 12.695 1.00 83.69 270 ASN A O 1
ATOM 2144 N N . TYR A 1 271 ? -9.797 -5.164 11.529 1.00 85.62 271 TYR A N 1
ATOM 2145 C CA . TYR A 1 271 ? -9.116 -4.227 12.416 1.00 85.62 271 TYR A CA 1
ATOM 2146 C C . TYR A 1 271 ? -8.473 -3.101 11.614 1.00 85.62 271 TYR A C 1
ATOM 2148 O O . TYR A 1 271 ? -7.942 -3.310 10.522 1.00 85.62 271 TYR A O 1
ATOM 2156 N N . LEU A 1 272 ? -8.552 -1.897 12.162 1.00 87.75 272 LEU A N 1
ATOM 2157 C CA . LEU A 1 272 ? -8.120 -0.669 11.508 1.00 87.75 272 LEU A CA 1
ATOM 2158 C C . LEU A 1 272 ? -7.330 0.172 12.496 1.00 87.75 272 LEU A C 1
ATOM 2160 O O . LEU A 1 272 ? -7.625 0.172 13.695 1.00 87.75 272 LEU A O 1
ATOM 2164 N N . GLU A 1 273 ? -6.354 0.895 11.969 1.00 88.00 273 GLU A N 1
ATOM 2165 C CA . GLU A 1 273 ? -5.660 1.950 12.690 1.00 88.00 273 GLU A CA 1
ATOM 2166 C C . GLU A 1 273 ? -6.371 3.276 12.397 1.00 88.00 273 GLU A C 1
ATOM 2168 O O . GLU A 1 273 ? -6.822 3.519 11.276 1.00 88.00 273 GLU A O 1
ATOM 2173 N N . PHE A 1 274 ? -6.532 4.106 13.419 1.00 88.25 274 PHE A N 1
ATOM 2174 C CA . PHE A 1 274 ? -7.220 5.384 13.331 1.00 88.25 274 PHE A CA 1
ATOM 2175 C C . PHE A 1 274 ? -6.287 6.496 13.784 1.00 88.25 274 PHE A C 1
ATOM 2177 O O . PHE A 1 274 ? -5.828 6.485 14.926 1.00 88.25 274 PHE A O 1
ATOM 2184 N N . GLY A 1 275 ? -6.056 7.462 12.899 1.00 85.69 275 GLY A N 1
ATOM 2185 C CA . GLY A 1 275 ? -5.377 8.709 13.224 1.00 85.69 275 GLY A CA 1
ATOM 2186 C C . GLY A 1 275 ? -6.338 9.685 13.890 1.00 85.69 275 GLY A C 1
ATOM 2187 O O . GLY A 1 275 ? -7.373 10.021 13.304 1.00 85.69 275 GLY A O 1
ATOM 2188 N N . LEU A 1 276 ? -6.013 10.124 15.107 1.00 83.81 276 LEU A N 1
ATOM 2189 C CA . LEU A 1 276 ? -6.771 11.153 15.820 1.00 83.81 276 LEU A CA 1
ATOM 2190 C C . LEU A 1 276 ? -6.156 12.535 15.570 1.00 83.81 276 LEU A C 1
ATOM 2192 O O . LEU A 1 276 ? -4.963 12.667 15.326 1.00 83.81 276 LEU A O 1
ATOM 2196 N N . TYR A 1 277 ? -6.981 13.582 15.637 1.00 74.62 277 TYR A N 1
ATOM 2197 C CA . TYR A 1 277 ? -6.534 14.952 15.369 1.00 74.62 277 TYR A CA 1
ATOM 2198 C C . TYR A 1 277 ? -5.542 15.489 16.418 1.00 74.62 277 TYR A C 1
ATOM 2200 O O . TYR A 1 277 ? -4.591 16.185 16.074 1.00 74.62 277 TYR A O 1
ATOM 2208 N N . ASP A 1 278 ? -5.771 15.189 17.699 1.00 71.69 278 ASP A N 1
ATOM 2209 C CA . ASP A 1 278 ? -5.036 15.754 18.840 1.00 71.69 278 ASP A CA 1
ATOM 2210 C C . ASP A 1 278 ? -4.458 14.696 19.793 1.00 71.69 278 ASP A C 1
ATOM 2212 O O . ASP A 1 278 ? -3.954 15.032 20.867 1.00 71.69 278 ASP A O 1
ATOM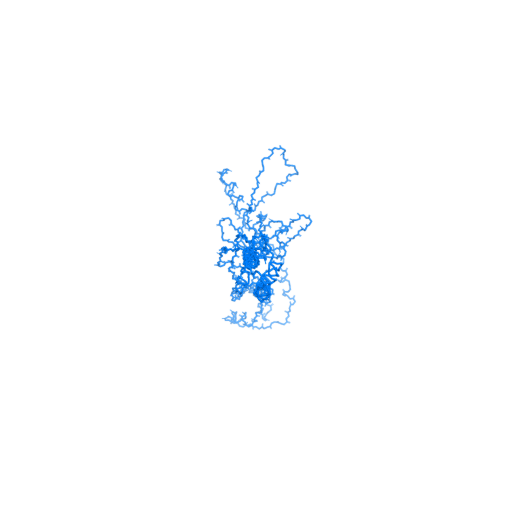 2216 N N . LYS A 1 279 ? -4.536 13.417 19.419 1.00 72.31 279 LYS A N 1
ATOM 2217 C CA . LYS A 1 279 ? -4.129 12.280 20.249 1.00 72.31 279 LYS A CA 1
ATOM 2218 C C . LYS A 1 279 ? -3.283 11.298 19.458 1.00 72.31 279 LYS A C 1
ATOM 2220 O O . LYS A 1 279 ? -3.228 11.349 18.235 1.00 72.31 279 LYS A O 1
ATOM 2225 N N . GLU A 1 280 ? -2.658 10.388 20.195 1.00 75.88 280 GLU A N 1
ATOM 2226 C CA . GLU A 1 280 ? -2.024 9.217 19.608 1.00 75.88 280 GLU A CA 1
ATOM 2227 C C . GLU A 1 280 ? -3.046 8.353 18.870 1.00 75.88 280 GLU A C 1
ATOM 2229 O O . GLU A 1 280 ? -4.221 8.270 19.240 1.00 75.88 280 GLU A O 1
ATOM 2234 N N . ASP A 1 281 ? -2.560 7.696 17.827 1.00 84.00 281 ASP A N 1
ATOM 2235 C CA . ASP A 1 281 ? -3.357 6.817 16.995 1.00 84.00 281 ASP A CA 1
ATOM 2236 C C . ASP A 1 281 ? -3.893 5.625 17.796 1.00 84.00 281 ASP A C 1
ATOM 2238 O O . ASP A 1 281 ? -3.245 5.092 18.702 1.00 84.00 281 ASP A O 1
ATOM 2242 N N . THR A 1 282 ? -5.099 5.186 17.447 1.00 84.88 282 THR A N 1
ATOM 2243 C CA . THR A 1 282 ? -5.812 4.116 18.152 1.00 84.88 282 THR A CA 1
ATOM 2244 C C . THR A 1 282 ? -6.165 2.971 17.211 1.00 84.88 282 THR A C 1
ATOM 2246 O O . THR A 1 282 ? -6.140 3.123 15.990 1.00 84.88 282 THR A O 1
ATOM 2249 N N . PHE A 1 283 ? -6.539 1.816 17.761 1.00 87.75 283 PHE A N 1
ATOM 2250 C CA . PHE A 1 283 ? -7.106 0.728 16.970 1.00 87.75 283 PHE A CA 1
ATOM 2251 C C . PHE A 1 283 ? -8.616 0.634 17.143 1.00 87.75 283 PHE A C 1
ATOM 2253 O O . PHE A 1 283 ? -9.177 0.924 18.204 1.00 87.75 283 PHE A O 1
ATOM 2260 N N . GLY A 1 284 ? -9.276 0.143 16.098 1.00 88.69 284 GLY A N 1
ATOM 2261 C CA . GLY A 1 284 ? -10.674 -0.243 16.163 1.00 88.69 284 GLY A CA 1
ATOM 2262 C C . GLY A 1 284 ? -10.952 -1.582 15.502 1.00 88.69 284 GLY A C 1
ATOM 2263 O O . GLY A 1 284 ? -10.269 -1.991 14.565 1.00 88.69 284 GLY A O 1
ATOM 2264 N N . LYS A 1 285 ? -11.976 -2.264 16.017 1.00 90.50 285 LYS A N 1
ATOM 2265 C CA . LYS A 1 285 ? -12.480 -3.543 15.516 1.00 90.50 285 LYS A CA 1
ATOM 2266 C C . LYS A 1 285 ? -13.830 -3.344 14.842 1.00 90.50 285 LYS A C 1
ATOM 2268 O O . LYS A 1 285 ? -14.736 -2.756 15.434 1.00 90.50 285 LYS A O 1
ATOM 2273 N N . VAL A 1 286 ? -13.987 -3.867 13.632 1.00 91.00 286 VAL A N 1
ATOM 2274 C CA . VAL A 1 286 ? -15.267 -3.864 12.916 1.00 91.00 286 VAL A CA 1
ATOM 2275 C C . VAL A 1 286 ? -16.283 -4.689 13.714 1.00 91.00 286 VAL A C 1
ATOM 2277 O O . VAL A 1 286 ? -16.049 -5.860 14.014 1.00 91.00 286 VAL A O 1
ATOM 2280 N N . ILE A 1 287 ? -17.408 -4.069 14.078 1.00 92.88 287 ILE A N 1
ATOM 2281 C CA . ILE A 1 287 ? -18.495 -4.702 14.847 1.00 92.88 287 ILE A CA 1
ATOM 2282 C C . ILE A 1 287 ? -19.767 -4.910 14.020 1.00 92.88 287 ILE A C 1
ATOM 2284 O O . ILE A 1 287 ? -20.616 -5.710 14.400 1.00 92.88 287 ILE A O 1
ATOM 2288 N N . GLY A 1 288 ? -19.901 -4.220 12.886 1.00 91.62 288 GLY A N 1
ATOM 2289 C CA . GLY A 1 288 ? -21.034 -4.364 11.979 1.00 91.62 288 GLY A CA 1
ATOM 2290 C C . GLY A 1 288 ? -20.749 -3.734 10.622 1.00 91.62 288 GLY A C 1
ATOM 2291 O O . GLY A 1 288 ? -19.947 -2.808 10.522 1.00 91.62 288 GLY A O 1
ATOM 2292 N N . LYS A 1 289 ? -21.395 -4.243 9.574 1.00 93.31 289 LYS A N 1
ATOM 2293 C CA . LYS A 1 289 ? -21.271 -3.729 8.207 1.00 93.31 289 LYS A CA 1
ATOM 2294 C C . LYS A 1 289 ? -22.553 -3.952 7.415 1.00 93.31 289 LYS A C 1
ATOM 2296 O O . LYS A 1 289 ? -23.213 -4.973 7.596 1.00 93.31 289 LYS A O 1
ATOM 2301 N N . ASP A 1 290 ? -22.853 -3.022 6.520 1.00 95.19 290 ASP A N 1
ATOM 2302 C CA . ASP A 1 290 ? -23.905 -3.122 5.516 1.00 95.19 290 ASP A CA 1
ATOM 2303 C C . ASP A 1 290 ? -23.305 -2.803 4.142 1.00 95.19 290 ASP A C 1
ATOM 2305 O O . ASP A 1 290 ? -22.966 -1.661 3.837 1.00 95.19 290 ASP A O 1
ATOM 2309 N N . ILE A 1 291 ? -23.170 -3.837 3.312 1.00 91.94 291 ILE A N 1
ATOM 2310 C CA . ILE A 1 291 ? -22.564 -3.733 1.978 1.00 91.94 291 ILE A CA 1
ATOM 2311 C C . ILE A 1 291 ? -23.471 -2.941 1.026 1.00 91.94 291 ILE A C 1
ATOM 2313 O O . ILE A 1 291 ? -22.983 -2.259 0.133 1.00 91.94 291 ILE A O 1
ATOM 2317 N N . ARG A 1 292 ? -24.798 -3.010 1.204 1.00 94.00 292 ARG A N 1
ATOM 2318 C CA . ARG A 1 292 ? -25.762 -2.359 0.304 1.00 94.00 292 ARG A CA 1
ATOM 2319 C C . ARG A 1 292 ? -25.783 -0.851 0.504 1.00 94.00 292 ARG A C 1
ATOM 2321 O O . ARG A 1 292 ? -25.980 -0.121 -0.460 1.00 94.00 292 ARG A O 1
ATOM 2328 N N . LEU A 1 293 ? -25.625 -0.416 1.751 1.00 93.50 293 LEU A N 1
ATOM 2329 C CA . LEU A 1 293 ? -25.557 0.998 2.122 1.00 93.50 293 LEU A CA 1
ATOM 2330 C C . LEU A 1 293 ? -24.126 1.547 2.110 1.00 93.50 293 LEU A C 1
ATOM 2332 O O . LEU A 1 293 ? -23.947 2.737 2.341 1.00 93.50 293 LEU A O 1
ATOM 2336 N N . ASP A 1 294 ? -23.134 0.691 1.848 1.00 94.88 294 ASP A N 1
ATOM 2337 C CA . ASP A 1 294 ? -21.710 1.003 1.947 1.00 94.88 294 ASP A CA 1
ATOM 2338 C C . ASP A 1 294 ? -21.331 1.595 3.319 1.00 94.88 294 ASP A C 1
ATOM 2340 O O . ASP A 1 294 ? -20.617 2.587 3.407 1.00 94.88 294 ASP A O 1
ATOM 2344 N N . LEU A 1 295 ? -21.811 0.988 4.411 1.00 94.81 295 LEU A N 1
ATOM 2345 C CA . LEU A 1 295 ? -21.580 1.455 5.785 1.00 94.81 295 LEU A CA 1
ATOM 2346 C C . LEU A 1 295 ? -20.875 0.405 6.644 1.00 94.81 295 LEU A C 1
ATOM 2348 O O . LEU A 1 295 ? -21.134 -0.796 6.538 1.00 94.81 295 LEU A O 1
ATOM 2352 N N . ALA A 1 296 ? -20.042 0.865 7.574 1.00 95.19 296 ALA A N 1
ATOM 2353 C CA . ALA A 1 296 ? -19.407 0.032 8.585 1.00 95.19 296 ALA A CA 1
ATOM 2354 C C . ALA A 1 296 ? -19.333 0.729 9.948 1.00 95.19 296 ALA A C 1
ATOM 2356 O O . ALA A 1 296 ? -18.993 1.907 10.049 1.00 95.19 296 ALA A O 1
ATOM 2357 N N . LEU A 1 297 ? -19.623 -0.036 11.002 1.00 95.75 297 LEU A N 1
ATOM 2358 C CA . LEU A 1 297 ? -19.462 0.360 12.396 1.00 95.75 297 LEU A CA 1
ATOM 2359 C C . LEU A 1 297 ? -18.199 -0.275 12.963 1.00 95.75 297 LEU A C 1
ATOM 2361 O O . LEU A 1 297 ? -18.013 -1.497 12.907 1.00 95.75 297 LEU A O 1
ATOM 2365 N N . VAL A 1 298 ? -17.361 0.556 13.567 1.00 94.75 298 VAL A N 1
ATOM 2366 C CA . VAL A 1 298 ? -16.091 0.141 14.154 1.00 94.75 298 VAL A CA 1
ATOM 2367 C C . VAL A 1 298 ? -16.050 0.587 15.606 1.00 94.75 298 VAL A C 1
ATOM 2369 O O . VAL A 1 298 ? -16.288 1.752 15.908 1.00 94.75 298 VAL A O 1
ATOM 2372 N N . LYS A 1 299 ? -15.765 -0.342 16.518 1.00 93.06 299 LYS A N 1
ATOM 2373 C CA . LYS A 1 299 ? -15.548 -0.036 17.933 1.00 93.06 299 LYS A CA 1
ATOM 2374 C C . LYS A 1 299 ? -14.077 0.296 18.144 1.00 93.06 299 LYS A C 1
ATOM 2376 O O . LYS A 1 299 ? -13.235 -0.568 17.907 1.00 93.06 299 LYS A O 1
ATOM 2381 N N . VAL A 1 300 ? -13.783 1.513 18.578 1.00 91.75 300 VAL A N 1
ATOM 2382 C CA . VAL A 1 300 ? -12.423 2.020 18.816 1.00 91.75 300 VAL A CA 1
ATOM 2383 C C . VAL A 1 300 ? -12.053 1.934 20.297 1.00 91.75 300 VAL A C 1
ATOM 2385 O O . VAL A 1 300 ? -12.933 1.887 21.159 1.00 91.75 300 VAL A O 1
ATOM 2388 N N . GLN A 1 301 ? -10.755 1.844 20.598 1.00 86.62 301 GLN A N 1
ATOM 2389 C CA . GLN A 1 301 ? -10.268 1.788 21.983 1.00 86.62 301 GLN A CA 1
ATOM 2390 C C . GLN A 1 301 ? -10.321 3.163 22.659 1.00 86.62 301 GLN A C 1
ATOM 2392 O O . GLN A 1 301 ? -10.744 3.260 23.811 1.00 86.62 301 GLN A O 1
ATOM 2397 N N . GLU A 1 302 ? -9.924 4.216 21.941 1.00 86.94 302 GLU A N 1
ATOM 2398 C CA . GLU A 1 302 ? -9.988 5.590 22.436 1.00 86.94 302 GLU A CA 1
ATOM 2399 C C . GLU A 1 302 ? -11.390 6.177 22.318 1.00 86.94 302 GLU A C 1
ATOM 2401 O O . GLU A 1 302 ? -12.087 5.982 21.323 1.00 86.94 302 GLU A O 1
ATOM 2406 N N . THR A 1 303 ? -11.802 6.930 23.339 1.00 87.69 303 THR A N 1
ATOM 2407 C CA . THR A 1 303 ? -13.099 7.608 23.310 1.00 87.69 303 THR A CA 1
ATOM 2408 C C . THR A 1 303 ? -13.007 8.998 22.694 1.00 87.69 303 THR A C 1
ATOM 2410 O O . THR A 1 303 ? -12.070 9.751 22.994 1.00 87.69 303 THR A O 1
ATOM 2413 N N . GLY A 1 304 ? -14.029 9.369 21.924 1.00 86.19 304 GLY A N 1
ATOM 2414 C CA . GLY A 1 304 ? -14.171 10.687 21.309 1.00 86.19 304 GLY A CA 1
ATOM 2415 C C . GLY A 1 304 ? -15.546 11.321 21.505 1.00 86.19 304 GLY A C 1
ATOM 2416 O O . GLY A 1 304 ? -16.396 10.824 22.251 1.00 86.19 304 GLY A O 1
ATOM 2417 N N . GLU A 1 305 ? -15.739 12.453 20.832 1.00 88.31 305 GLU A N 1
ATOM 2418 C CA . GLU A 1 305 ? -16.967 13.247 20.880 1.00 88.31 305 GLU A CA 1
ATOM 2419 C C . GLU A 1 305 ? -17.920 12.816 19.754 1.00 88.31 305 GLU A C 1
ATOM 2421 O O . GLU A 1 305 ? -17.570 12.948 18.584 1.00 88.31 305 GLU A O 1
ATOM 2426 N N . PRO A 1 306 ? -19.122 12.295 20.056 1.00 90.12 306 PRO A N 1
ATOM 2427 C CA . PRO A 1 306 ? -20.042 11.838 19.020 1.00 90.12 306 PRO A CA 1
ATOM 2428 C C . PRO A 1 306 ? -20.720 12.993 18.284 1.00 90.12 306 PRO A C 1
ATOM 2430 O O . PRO A 1 306 ? -21.206 13.944 18.908 1.00 90.12 306 PRO A O 1
ATOM 2433 N N . LEU A 1 307 ? -20.859 12.860 16.965 1.00 87.75 307 LEU A N 1
ATOM 2434 C CA . LEU A 1 307 ? -21.698 13.751 16.170 1.00 87.75 307 LEU A CA 1
ATOM 2435 C C . LEU A 1 307 ? -23.176 13.397 16.342 1.00 87.75 307 LEU A C 1
ATOM 2437 O O . LEU A 1 307 ? -23.569 12.232 16.419 1.00 87.75 307 LEU A O 1
ATOM 2441 N N . GLN A 1 308 ? -24.017 14.428 16.383 1.00 86.19 308 GLN A N 1
ATOM 2442 C CA . GLN A 1 308 ? -25.462 14.247 16.380 1.00 86.19 308 GLN A CA 1
ATOM 2443 C C . GLN A 1 308 ? -25.970 14.201 14.944 1.00 86.19 308 GLN A C 1
ATOM 2445 O O . GLN A 1 308 ? -25.738 15.123 14.165 1.00 86.19 308 GLN A O 1
ATOM 2450 N N . PHE A 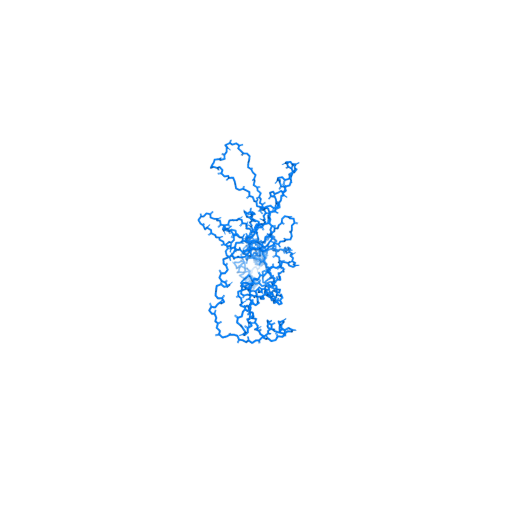1 309 ? -26.705 13.143 14.611 1.00 86.62 309 PHE A N 1
ATOM 2451 C CA . PHE A 1 309 ? -27.397 13.061 13.334 1.00 86.62 309 PHE A CA 1
ATOM 2452 C C . PHE A 1 309 ? -28.530 14.081 13.265 1.00 86.62 309 PHE A C 1
ATOM 2454 O O . PHE A 1 309 ? -29.333 14.201 14.197 1.00 86.62 309 PHE A O 1
ATOM 2461 N N . TYR A 1 310 ? -28.624 14.763 12.127 1.00 87.12 310 TYR A N 1
ATOM 2462 C CA . TYR A 1 310 ? -29.792 15.563 11.795 1.00 87.12 310 TYR A CA 1
ATOM 2463 C C . TYR A 1 310 ? -31.020 14.647 11.700 1.00 87.12 310 TYR A C 1
ATOM 2465 O O . TYR A 1 310 ? -30.984 13.610 11.040 1.00 87.12 310 TYR A O 1
ATOM 2473 N N . ARG A 1 311 ? -32.085 14.989 12.432 1.00 85.12 311 ARG A N 1
ATOM 2474 C CA . ARG A 1 311 ? -33.256 14.112 12.623 1.00 85.12 311 ARG A CA 1
ATOM 2475 C C . ARG A 1 311 ? -34.418 14.426 11.692 1.00 85.12 311 ARG A C 1
ATOM 2477 O O . ARG A 1 311 ? -35.370 13.649 11.631 1.00 85.12 311 ARG A O 1
ATOM 2484 N N . GLU A 1 312 ? -34.377 15.564 11.014 1.00 87.00 312 GLU A N 1
ATOM 2485 C CA . GLU A 1 312 ? -35.451 15.964 10.116 1.00 87.00 312 GLU A CA 1
ATOM 2486 C C . GLU A 1 312 ? -35.253 15.315 8.749 1.00 87.00 312 GLU A C 1
ATOM 2488 O O . GLU A 1 312 ? -34.134 15.104 8.286 1.00 87.00 312 GLU A O 1
ATOM 2493 N N . LYS A 1 313 ? -36.365 14.973 8.097 1.00 80.38 313 LYS A N 1
ATOM 2494 C CA . LYS A 1 313 ? -36.339 14.284 6.799 1.00 80.38 313 LYS A CA 1
ATOM 2495 C C . LYS A 1 313 ? -35.905 15.189 5.649 1.00 80.38 313 LYS A C 1
ATOM 2497 O O . LYS A 1 313 ? -35.476 14.682 4.619 1.00 80.38 313 LYS A O 1
ATOM 2502 N N . ASN A 1 314 ? -36.039 16.502 5.823 1.00 82.75 314 ASN A N 1
ATOM 2503 C CA . ASN A 1 314 ? -35.799 17.487 4.783 1.00 82.75 314 ASN A CA 1
ATOM 2504 C C . ASN A 1 314 ? -34.742 18.470 5.269 1.00 82.75 314 ASN A C 1
ATOM 2506 O O . ASN A 1 314 ? -34.928 19.101 6.303 1.00 82.75 314 ASN A O 1
ATOM 2510 N N . LEU A 1 315 ? -33.667 18.618 4.500 1.00 81.62 315 LEU A N 1
ATOM 2511 C CA . LEU A 1 315 ? -32.722 19.712 4.670 1.00 81.62 315 LEU A CA 1
ATOM 2512 C C . LEU A 1 315 ? -33.247 20.915 3.864 1.00 81.62 315 LEU A C 1
ATOM 2514 O O . LEU A 1 315 ? -33.520 20.745 2.671 1.00 81.62 315 LEU A O 1
ATOM 2518 N N . PRO A 1 316 ? -33.425 22.108 4.460 1.00 84.00 316 PRO A N 1
ATOM 2519 C CA . PRO A 1 316 ? -33.915 23.274 3.730 1.00 84.00 316 PRO A CA 1
ATOM 2520 C C . PRO A 1 316 ? -33.025 23.617 2.530 1.00 84.00 316 PRO A C 1
ATOM 2522 O O . PRO A 1 316 ? -31.793 23.608 2.624 1.00 84.00 316 PRO A O 1
ATOM 2525 N N . VAL A 1 317 ? -33.641 23.947 1.394 1.00 79.94 317 VAL A N 1
ATOM 2526 C CA . VAL A 1 317 ? -32.910 24.366 0.190 1.00 79.94 317 VAL A CA 1
ATOM 2527 C C . VAL A 1 317 ? -32.183 25.679 0.486 1.00 79.94 317 VAL A C 1
ATOM 2529 O O . VAL A 1 317 ? -32.780 26.607 1.025 1.00 79.94 317 VAL A O 1
ATOM 2532 N N . GLY A 1 318 ? -30.893 25.749 0.151 1.00 83.19 318 GLY A N 1
ATOM 2533 C CA . GLY A 1 318 ? -30.029 26.887 0.486 1.00 83.19 318 GLY A CA 1
ATOM 2534 C C . GLY A 1 318 ? -29.276 26.757 1.815 1.00 83.19 318 GLY A C 1
ATOM 2535 O O . GLY A 1 318 ? -28.551 27.678 2.178 1.00 83.19 318 GLY A O 1
ATOM 2536 N N . SER A 1 319 ? -29.403 25.632 2.528 1.00 82.69 319 SER A N 1
ATOM 2537 C CA . SER A 1 319 ? -28.583 25.364 3.717 1.00 82.69 319 SER A CA 1
ATOM 2538 C C . SER A 1 319 ? -27.105 25.218 3.355 1.00 82.69 319 SER A C 1
ATOM 2540 O O . SER A 1 319 ? -26.750 24.470 2.443 1.00 82.69 319 SER A O 1
ATOM 2542 N N . THR A 1 320 ? -26.233 25.878 4.113 1.00 80.50 320 THR A N 1
ATOM 2543 C CA . THR A 1 320 ? -24.784 25.692 4.002 1.00 80.50 320 THR A CA 1
ATOM 2544 C C . THR A 1 320 ? -24.382 24.337 4.581 1.00 80.50 320 THR A C 1
ATOM 2546 O O . THR A 1 320 ? -24.713 24.021 5.723 1.00 80.50 320 THR A O 1
ATOM 2549 N N . VAL A 1 321 ? -23.636 23.549 3.808 1.00 80.31 321 VAL A N 1
ATOM 2550 C CA . VAL A 1 321 ? -23.051 22.274 4.243 1.00 80.31 321 VAL A CA 1
ATOM 2551 C C . VAL A 1 321 ? -21.529 22.361 4.209 1.00 80.31 321 VAL A C 1
ATOM 2553 O O . VAL A 1 321 ? -20.961 23.025 3.345 1.00 80.31 321 VAL A O 1
ATOM 2556 N N . SER A 1 322 ? -20.874 21.692 5.154 1.00 76.56 322 SER A N 1
ATOM 2557 C CA . SER A 1 322 ? -19.417 21.567 5.209 1.00 76.56 322 SER A CA 1
ATOM 2558 C C . SER A 1 322 ? -19.038 20.091 5.239 1.00 76.56 322 SER A C 1
ATOM 2560 O O . SER A 1 322 ? -19.688 19.297 5.921 1.00 76.56 322 SER A O 1
ATOM 2562 N N . SER A 1 323 ? -17.997 19.727 4.493 1.00 75.19 323 SER A N 1
ATOM 2563 C CA . SER A 1 323 ? -17.426 18.381 4.471 1.00 75.19 323 SER A CA 1
ATOM 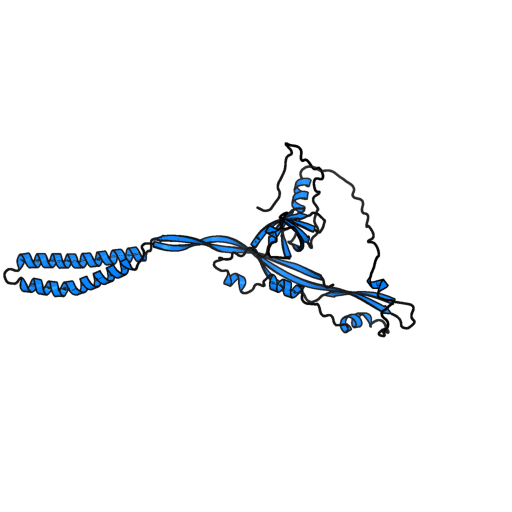2564 C C . SER A 1 323 ? -16.074 18.390 5.170 1.00 75.19 323 SER A C 1
ATOM 2566 O O . SER A 1 323 ? -15.191 19.163 4.798 1.00 75.19 323 SER A O 1
ATOM 2568 N N . ILE A 1 324 ? -15.906 17.508 6.150 1.00 74.75 324 ILE A N 1
ATOM 2569 C CA . ILE A 1 324 ? -14.654 17.331 6.887 1.00 74.75 324 ILE A CA 1
ATOM 2570 C C . ILE A 1 324 ? -14.185 15.899 6.658 1.00 74.75 324 ILE A C 1
ATOM 2572 O O . ILE A 1 324 ? -14.944 14.955 6.871 1.00 74.75 324 ILE A O 1
ATOM 2576 N N . GLY A 1 325 ? -12.937 15.749 6.228 1.00 66.25 325 GLY A N 1
ATOM 2577 C CA . GLY A 1 325 ? -12.299 14.458 6.024 1.00 66.25 325 GLY A CA 1
ATOM 2578 C C . GLY A 1 325 ? -10.826 14.603 5.675 1.00 66.25 325 GLY A C 1
ATOM 2579 O O . GLY A 1 325 ? -10.311 15.716 5.565 1.00 66.25 325 GLY A O 1
ATOM 2580 N N . HIS A 1 326 ? -10.159 13.464 5.530 1.00 61.78 3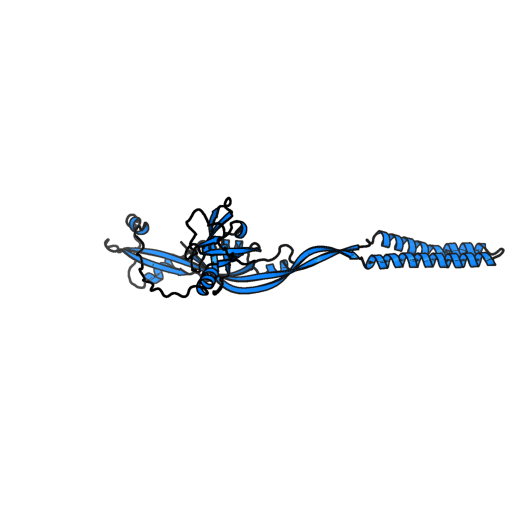26 HIS A N 1
ATOM 2581 C CA . HIS A 1 326 ? -8.783 13.381 5.054 1.00 61.78 326 HIS A CA 1
ATOM 2582 C C . HIS A 1 326 ? -8.797 13.072 3.546 1.00 61.78 326 HIS A C 1
ATOM 2584 O O . HIS A 1 326 ? -9.392 12.052 3.181 1.00 61.78 326 HIS A O 1
ATOM 2590 N N . PRO A 1 327 ? -8.253 13.957 2.688 1.00 46.38 327 PRO A N 1
ATOM 2591 C CA . PRO A 1 327 ? -8.274 13.789 1.234 1.00 46.38 327 PRO A CA 1
ATOM 2592 C C . PRO A 1 327 ? -7.345 12.684 0.722 1.00 46.38 327 PRO A C 1
ATOM 2594 O O . PRO A 1 327 ? -6.350 12.362 1.413 1.00 46.38 327 PRO A O 1
#

InterPro domains:
  IPR001940 Peptidase S1C [PR00834] (257-269)
  IPR001940 Peptidase S1C [PR00834] (278-298)
  IPR001940 Peptidase S1C [PR00834] (317-327)
  IPR009003 Peptidase S1, PA clan [SSF50494] (229-327)

Radius of gyration: 39.23 Å; chains: 1; bounding box: 84×62×126 Å

Secondary structure (DSSP, 8-state):
-EEEEEEEEEEEEEEEEEEEEEEEEE-HHHHHHHHHHHHHHHHHHHHHHHHHHHHHH-GGGHHHHHHHHHHHHHHHHHHHHHHHHHHHTS-SEEEEEEEEEEEEEEEEEEEEEEEEEEEEEE-TTSS-EEEEEEEEEPPPEEEEEEES--TTBTTHHHHHTT---HHHHHHHHHS-----HHHHHHTTTTSS--PPP---TTTHHHHS---PPPP----------TTHHHHHHHHHHEEEEE-TTS-EEEEEESSSSEEEEETTTSTT-SEEEEE-SSS--EEEEEEEEETTTTEEEEEESS--PPPPPP--S-PPTT---------

Organism: NCBI:txid408172